Protein AF-R5CHU8-F1 (afdb_monomer_lite)

Structure (mmCIF, N/CA/C/O backbone):
data_AF-R5CHU8-F1
#
_entry.id   AF-R5CHU8-F1
#
loop_
_atom_site.group_PDB
_atom_site.id
_atom_site.type_symbol
_atom_site.label_atom_id
_atom_site.label_alt_id
_atom_site.label_comp_id
_atom_site.label_asym_id
_atom_site.label_entity_id
_atom_site.label_seq_id
_atom_site.pdbx_PDB_ins_code
_atom_site.Cartn_x
_atom_site.Cartn_y
_atom_site.Cartn_z
_atom_site.occupancy
_atom_site.B_iso_or_equiv
_atom_site.auth_seq_id
_atom_site.auth_comp_id
_atom_site.auth_asym_id
_atom_site.auth_atom_id
_atom_site.pdbx_PDB_model_num
ATOM 1 N N . MET A 1 1 ? -13.093 -40.194 4.611 1.00 41.84 1 MET A N 1
ATOM 2 C CA . MET A 1 1 ? -11.928 -39.982 3.721 1.00 41.84 1 MET A CA 1
ATOM 3 C C . MET A 1 1 ? -12.407 -39.689 2.306 1.00 41.84 1 MET A C 1
ATOM 5 O O . MET A 1 1 ? -12.721 -40.634 1.598 1.00 41.84 1 MET A O 1
ATOM 9 N N . ARG A 1 2 ? -12.473 -38.415 1.899 1.00 30.06 2 ARG A N 1
ATOM 10 C CA . ARG A 1 2 ? -12.399 -37.979 0.492 1.00 30.06 2 ARG A CA 1
ATOM 11 C C . ARG A 1 2 ? -11.768 -36.585 0.484 1.00 30.06 2 ARG A C 1
ATOM 13 O O . ARG A 1 2 ? -12.356 -35.644 1.001 1.00 30.06 2 ARG A O 1
ATOM 20 N N . ARG A 1 3 ? -10.521 -36.513 0.016 1.00 34.84 3 ARG A N 1
ATOM 21 C CA . ARG A 1 3 ? -9.772 -35.276 -0.225 1.00 34.84 3 ARG A CA 1
ATOM 22 C C . ARG A 1 3 ? -10.238 -34.729 -1.574 1.00 34.84 3 ARG A C 1
ATOM 24 O O . ARG A 1 3 ? -10.034 -35.408 -2.574 1.00 34.84 3 ARG A O 1
ATOM 31 N N . ASN A 1 4 ? -10.827 -33.538 -1.598 1.00 31.52 4 ASN A N 1
ATOM 32 C CA . ASN A 1 4 ? -10.978 -32.776 -2.835 1.00 31.52 4 ASN A CA 1
ATOM 33 C C . ASN A 1 4 ? -9.769 -31.850 -2.946 1.00 31.52 4 ASN A C 1
ATOM 35 O O . ASN A 1 4 ? -9.730 -30.784 -2.341 1.00 31.52 4 ASN A O 1
ATOM 39 N N . VAL A 1 5 ? -8.760 -32.322 -3.672 1.00 35.47 5 VAL A N 1
ATOM 40 C CA . VAL A 1 5 ? -7.673 -31.496 -4.192 1.00 35.47 5 VAL A CA 1
ATOM 41 C C . VAL A 1 5 ? -8.123 -31.073 -5.587 1.00 35.47 5 VAL A C 1
ATOM 43 O O . VAL A 1 5 ? -8.272 -31.931 -6.455 1.00 35.47 5 VAL A O 1
ATOM 46 N N . ILE A 1 6 ? -8.382 -29.784 -5.796 1.00 39.56 6 ILE A N 1
ATOM 47 C CA . ILE A 1 6 ? -8.537 -29.231 -7.143 1.00 39.56 6 ILE A CA 1
ATOM 48 C C . ILE A 1 6 ? -7.166 -28.688 -7.541 1.00 39.56 6 ILE A C 1
ATOM 50 O O . ILE A 1 6 ? -6.686 -27.695 -7.007 1.00 39.56 6 ILE A O 1
ATOM 54 N N . ILE A 1 7 ? -6.522 -29.448 -8.422 1.00 36.88 7 ILE A N 1
ATOM 55 C CA . ILE A 1 7 ? -5.333 -29.094 -9.196 1.00 36.88 7 ILE A CA 1
ATOM 56 C C . ILE A 1 7 ? -5.830 -28.529 -10.536 1.00 36.88 7 ILE A C 1
ATOM 58 O O . ILE A 1 7 ? -6.858 -28.988 -11.027 1.00 36.88 7 ILE A O 1
ATOM 62 N N . MET A 1 8 ? -5.023 -27.650 -11.142 1.00 31.52 8 MET A N 1
ATOM 63 C CA . MET A 1 8 ? -5.102 -27.070 -12.498 1.00 31.52 8 MET A CA 1
ATOM 64 C C . MET A 1 8 ? -5.744 -25.676 -12.539 1.00 31.52 8 MET A C 1
ATOM 66 O O . MET A 1 8 ? -6.838 -25.474 -12.039 1.00 31.52 8 MET A O 1
ATOM 70 N N . THR A 1 9 ? -5.108 -24.656 -13.122 1.00 30.95 9 THR A N 1
ATOM 71 C CA . THR A 1 9 ? -4.282 -24.708 -14.341 1.00 30.95 9 THR A CA 1
ATOM 72 C C . THR A 1 9 ? -3.239 -23.587 -14.312 1.00 30.95 9 THR A C 1
ATOM 74 O O . THR A 1 9 ? -3.600 -22.418 -14.247 1.00 30.95 9 THR A O 1
ATOM 77 N N . VAL A 1 10 ? -1.949 -23.932 -14.376 1.00 32.97 10 VAL A N 1
ATOM 78 C CA . VAL A 1 10 ? -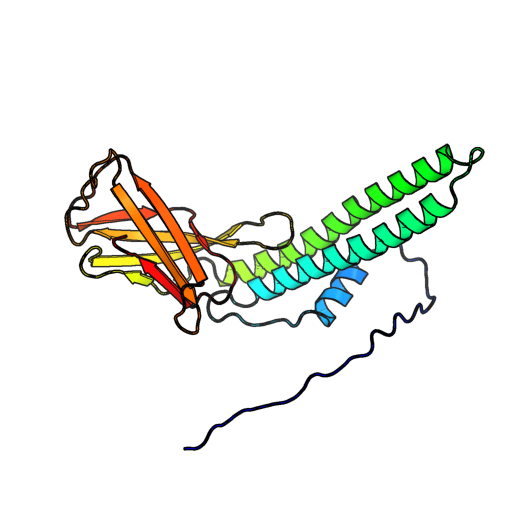0.884 -22.976 -14.713 1.00 32.97 10 VAL A CA 1
ATOM 79 C C . VAL A 1 10 ? -0.952 -22.789 -16.223 1.00 32.97 10 VAL A C 1
ATOM 81 O O . VAL A 1 10 ? -0.485 -23.641 -16.979 1.00 32.97 10 VAL A O 1
ATOM 84 N N . LEU A 1 11 ? -1.600 -21.714 -16.670 1.00 30.12 11 LEU A N 1
ATOM 85 C CA . LEU A 1 11 ? -1.508 -21.291 -18.058 1.00 30.12 11 LEU A CA 1
ATOM 86 C C . LEU A 1 11 ? -0.181 -20.545 -18.209 1.00 30.12 11 LEU A C 1
ATOM 88 O O . LEU A 1 11 ? -0.063 -19.372 -17.871 1.00 30.12 11 LEU A O 1
ATOM 92 N N . ALA A 1 12 ? 0.834 -21.270 -18.674 1.00 35.72 12 ALA A N 1
ATOM 93 C CA . ALA A 1 12 ? 2.064 -20.689 -19.180 1.00 35.72 12 ALA A CA 1
ATOM 94 C C . ALA A 1 12 ? 1.730 -19.867 -20.435 1.00 35.72 12 ALA A C 1
ATOM 96 O O . ALA A 1 12 ? 1.713 -20.391 -21.549 1.00 35.72 12 ALA A O 1
ATOM 97 N N . ALA A 1 13 ? 1.421 -18.584 -20.251 1.00 34.03 13 ALA A N 1
ATOM 98 C CA . ALA A 1 13 ? 1.482 -17.616 -21.330 1.00 34.03 13 ALA A CA 1
ATOM 99 C C . ALA A 1 13 ? 2.963 -17.318 -21.564 1.00 34.03 13 ALA A C 1
ATOM 101 O O . ALA A 1 13 ? 3.639 -16.712 -20.734 1.00 34.03 13 ALA A O 1
ATOM 102 N N . ALA A 1 14 ? 3.481 -17.842 -22.670 1.00 32.88 14 ALA A N 1
ATOM 103 C CA . ALA A 1 14 ? 4.792 -17.494 -23.172 1.00 32.88 14 ALA A CA 1
ATOM 104 C C . ALA A 1 14 ? 4.898 -15.965 -23.262 1.00 32.88 14 ALA A C 1
ATOM 106 O O . ALA A 1 14 ? 4.152 -15.334 -24.010 1.00 32.88 14 ALA A O 1
ATOM 107 N N . LEU A 1 15 ? 5.831 -15.396 -22.496 1.00 33.34 15 LEU A N 1
ATOM 108 C CA . LEU A 1 15 ? 6.352 -14.043 -22.664 1.00 33.34 15 LEU A CA 1
ATOM 109 C C . LEU A 1 15 ? 7.045 -13.9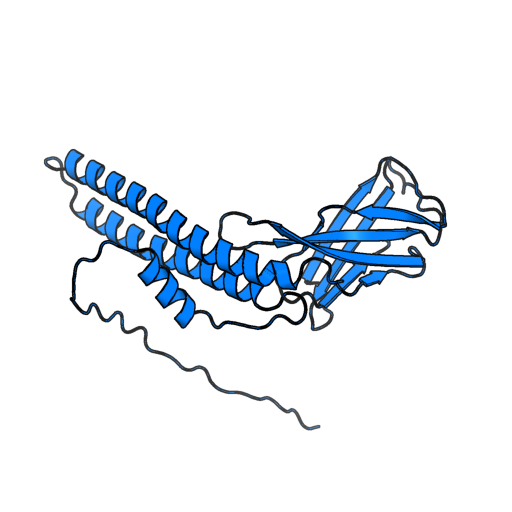71 -24.028 1.00 33.34 15 LEU A C 1
ATOM 111 O O . LEU A 1 15 ? 8.259 -14.107 -24.159 1.00 33.34 15 LEU A O 1
ATOM 115 N N . GLY A 1 16 ? 6.239 -13.821 -25.072 1.00 28.22 16 GLY A N 1
ATOM 116 C CA . GLY A 1 16 ? 6.690 -13.276 -26.333 1.00 28.22 16 GLY A CA 1
ATOM 117 C C . GLY A 1 16 ? 6.824 -11.776 -26.146 1.00 28.22 16 GLY A C 1
ATOM 118 O O . GLY A 1 16 ? 5.855 -11.053 -26.351 1.00 28.22 16 GLY A O 1
ATOM 119 N N . LEU A 1 17 ? 8.024 -11.320 -25.779 1.00 37.69 17 LEU A N 1
ATOM 120 C CA . LEU A 1 17 ? 8.488 -9.960 -26.054 1.00 37.69 17 LEU A CA 1
ATOM 121 C C . LEU A 1 17 ? 8.536 -9.793 -27.580 1.00 37.69 17 LEU A C 1
ATOM 123 O O . LEU A 1 17 ? 9.583 -9.880 -28.220 1.00 37.69 17 LEU A O 1
ATOM 127 N N . ALA A 1 18 ? 7.362 -9.647 -28.188 1.00 33.06 18 ALA A N 1
ATOM 128 C CA . ALA A 1 18 ? 7.229 -9.244 -29.567 1.00 33.06 18 ALA A CA 1
ATOM 129 C C . ALA A 1 18 ? 7.434 -7.733 -29.600 1.00 33.06 18 ALA A C 1
ATOM 131 O O . ALA A 1 18 ? 6.492 -6.953 -29.492 1.00 33.06 18 ALA A O 1
ATOM 132 N N . ALA A 1 19 ? 8.692 -7.341 -29.788 1.00 37.72 19 ALA A N 1
ATOM 133 C CA . ALA A 1 19 ? 9.022 -6.100 -30.461 1.00 37.72 19 ALA A CA 1
ATOM 134 C C . ALA A 1 19 ? 8.300 -6.091 -31.823 1.00 37.72 19 ALA A C 1
ATOM 136 O O . ALA A 1 19 ? 8.788 -6.639 -32.811 1.00 37.72 19 ALA A O 1
ATOM 137 N N . CYS A 1 20 ? 7.102 -5.514 -31.866 1.00 32.94 20 CYS A N 1
ATOM 138 C CA . CYS A 1 20 ? 6.422 -5.156 -33.101 1.00 32.94 20 CYS A CA 1
ATOM 139 C C . CYS A 1 20 ? 6.537 -3.643 -33.267 1.00 32.94 20 CYS A C 1
ATOM 141 O O . CYS A 1 20 ? 5.852 -2.870 -32.610 1.00 32.94 20 CYS A O 1
ATOM 143 N N . ASN A 1 21 ? 7.448 -3.249 -34.157 1.00 38.19 21 ASN A N 1
ATOM 144 C CA . ASN A 1 21 ? 7.595 -1.892 -34.665 1.00 38.19 21 ASN A CA 1
ATOM 145 C C . ASN A 1 21 ? 6.246 -1.321 -35.126 1.00 38.19 21 ASN A C 1
ATOM 147 O O . ASN A 1 21 ? 5.650 -1.830 -36.076 1.00 38.19 21 ASN A O 1
ATOM 151 N N . GLY A 1 22 ? 5.843 -0.203 -34.528 1.00 27.48 22 GLY A N 1
ATOM 152 C CA . GLY A 1 22 ? 4.734 0.617 -34.996 1.00 27.48 22 GLY A CA 1
ATOM 153 C C . GLY A 1 22 ? 4.648 1.914 -34.205 1.00 27.48 22 GLY A C 1
ATOM 154 O O . GLY A 1 22 ? 3.890 1.982 -33.255 1.00 27.48 22 GLY A O 1
ATOM 155 N N . GLY A 1 23 ? 5.423 2.923 -34.614 1.00 28.19 23 GLY A N 1
ATOM 156 C CA . GLY A 1 23 ? 5.401 4.265 -34.026 1.00 28.19 23 GLY A CA 1
ATOM 157 C C . GLY A 1 23 ? 6.262 4.383 -32.772 1.00 28.19 23 GLY A C 1
ATOM 158 O O . GLY A 1 23 ? 6.029 3.718 -31.773 1.00 28.19 23 GLY A O 1
ATOM 159 N N . LYS A 1 24 ? 7.273 5.254 -32.816 1.00 38.53 24 LYS A N 1
ATOM 160 C CA . LYS A 1 24 ? 7.859 5.823 -31.599 1.00 38.53 24 LYS A CA 1
ATOM 161 C C . LYS A 1 24 ? 6.829 6.785 -31.012 1.00 38.53 24 LYS A C 1
ATOM 163 O O . LYS A 1 24 ? 6.975 7.997 -31.151 1.00 38.53 24 LYS A O 1
ATOM 168 N N . ASP A 1 25 ? 5.767 6.244 -30.441 1.00 41.69 25 ASP A N 1
ATOM 169 C CA . ASP A 1 25 ? 5.038 6.984 -29.432 1.00 41.69 25 ASP A CA 1
ATOM 170 C C . ASP A 1 25 ? 5.953 6.946 -28.207 1.00 41.69 25 ASP A C 1
ATOM 172 O O . ASP A 1 25 ? 6.444 5.877 -27.837 1.00 41.69 25 ASP A O 1
ATOM 176 N N . ALA A 1 26 ? 6.301 8.124 -27.679 1.00 43.00 26 ALA A N 1
ATOM 177 C CA . ALA A 1 26 ? 7.067 8.276 -26.441 1.00 43.00 26 ALA A CA 1
ATOM 178 C C . ALA A 1 26 ? 6.568 7.275 -25.389 1.00 43.00 26 ALA A C 1
ATOM 180 O O . ALA A 1 26 ? 5.392 6.910 -25.462 1.00 43.00 26 ALA A O 1
ATOM 181 N N . ALA A 1 27 ? 7.417 6.828 -24.454 1.00 54.38 27 ALA A N 1
ATOM 182 C CA . ALA A 1 27 ? 7.045 5.862 -23.421 1.00 54.38 27 ALA A CA 1
ATOM 183 C C . ALA A 1 27 ? 5.880 6.407 -22.574 1.00 54.38 27 ALA A C 1
ATOM 185 O O . ALA A 1 27 ? 6.052 6.992 -21.517 1.00 54.38 27 ALA A O 1
ATOM 186 N N . SER A 1 28 ? 4.661 6.283 -23.088 1.00 70.38 28 SER A N 1
ATOM 187 C CA . SER A 1 28 ? 3.472 6.847 -22.486 1.00 70.38 28 SER A CA 1
ATOM 188 C C . SER A 1 28 ? 3.105 5.940 -21.332 1.00 70.38 28 SER A C 1
ATOM 190 O O . SER A 1 28 ? 3.086 4.714 -21.501 1.00 70.38 28 SER A O 1
ATOM 192 N N . GLY A 1 29 ? 2.737 6.526 -20.188 1.00 77.50 29 GLY A N 1
ATOM 193 C CA . GLY A 1 29 ? 2.279 5.755 -19.030 1.00 77.50 29 GLY A CA 1
ATOM 194 C C . GLY A 1 29 ? 1.178 4.749 -19.389 1.00 77.50 29 GLY A C 1
ATOM 195 O O . GLY A 1 29 ? 1.083 3.685 -18.783 1.00 77.50 29 GLY A O 1
ATOM 196 N N . SER A 1 30 ? 0.400 5.031 -20.443 1.00 87.25 30 SER A N 1
ATOM 197 C CA . SER A 1 30 ? -0.657 4.161 -20.971 1.00 87.25 30 SER A CA 1
ATOM 198 C C . SER A 1 30 ? -0.203 2.748 -21.367 1.00 87.25 30 SER A C 1
ATOM 200 O 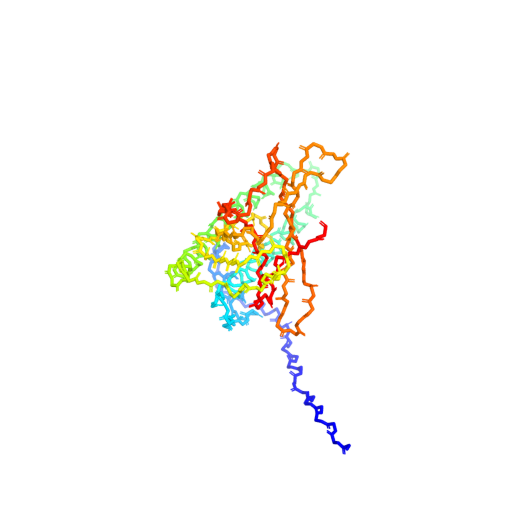O . SER A 1 30 ? -0.974 1.804 -21.167 1.00 87.25 30 SER A O 1
ATOM 202 N N . ASN A 1 31 ? 1.024 2.570 -21.868 1.00 92.00 31 ASN A N 1
ATOM 203 C CA . ASN A 1 31 ? 1.543 1.252 -22.249 1.00 92.00 31 ASN A CA 1
ATOM 204 C C . ASN A 1 31 ? 1.755 0.375 -21.009 1.00 92.00 31 ASN A C 1
ATOM 206 O O . ASN A 1 31 ? 1.209 -0.725 -20.925 1.00 92.00 31 ASN A O 1
ATOM 210 N N . TYR A 1 32 ? 2.467 0.907 -20.013 1.00 94.75 32 TYR A N 1
ATOM 211 C CA . TYR A 1 32 ? 2.759 0.210 -18.760 1.00 94.75 32 TYR A CA 1
ATOM 212 C C . TYR A 1 32 ? 1.494 -0.058 -17.938 1.00 94.75 32 TYR A C 1
ATOM 214 O O . TYR A 1 32 ? 1.345 -1.136 -17.363 1.00 94.75 32 TYR A O 1
ATOM 222 N N . ILE A 1 33 ? 0.541 0.884 -17.936 1.00 95.31 33 ILE A N 1
ATOM 223 C CA . ILE A 1 33 ? -0.789 0.688 -17.340 1.00 95.31 33 ILE A CA 1
ATOM 224 C C . ILE A 1 33 ? -1.502 -0.490 -18.008 1.00 95.31 33 ILE A C 1
ATOM 226 O O . ILE A 1 33 ? -1.942 -1.411 -17.320 1.00 95.31 33 ILE A O 1
ATOM 230 N N . SER A 1 34 ? -1.603 -0.478 -19.340 1.00 95.25 34 SER A N 1
ATOM 231 C CA . SER A 1 34 ? -2.334 -1.506 -20.091 1.00 95.25 34 SER A CA 1
ATOM 232 C C . SER A 1 34 ? -1.729 -2.892 -19.883 1.00 95.25 34 SER A C 1
ATOM 234 O O . SER A 1 34 ? -2.454 -3.872 -19.715 1.00 95.25 34 SER A O 1
ATOM 236 N N . GLU A 1 35 ? -0.401 -2.982 -19.866 1.00 95.56 35 GLU A N 1
ATOM 237 C CA . GLU A 1 35 ? 0.303 -4.235 -19.622 1.00 95.56 35 GLU A CA 1
ATOM 238 C C . GLU A 1 35 ? 0.112 -4.725 -18.178 1.00 95.56 35 GLU A C 1
ATOM 240 O O . GLU A 1 35 ? -0.203 -5.898 -17.960 1.00 95.56 35 GLU A O 1
ATOM 245 N N . ALA A 1 36 ? 0.202 -3.839 -17.183 1.00 95.94 36 ALA A N 1
ATOM 246 C CA . ALA A 1 36 ? -0.060 -4.194 -15.791 1.00 95.94 36 ALA A CA 1
ATOM 247 C C . ALA A 1 36 ? -1.502 -4.678 -15.566 1.00 95.94 36 ALA A C 1
ATOM 249 O O . ALA A 1 36 ? -1.722 -5.647 -14.837 1.00 95.94 36 ALA A O 1
ATOM 250 N N . GLU A 1 37 ? -2.490 -4.057 -16.216 1.00 95.00 37 GLU A N 1
ATOM 251 C CA . GLU A 1 37 ? -3.895 -4.478 -16.147 1.00 95.00 37 GLU A CA 1
ATOM 252 C C . GLU A 1 37 ? -4.140 -5.863 -16.768 1.00 95.00 37 GLU A C 1
ATOM 254 O O . GLU A 1 37 ? -5.048 -6.574 -16.327 1.00 95.00 37 GLU A O 1
ATOM 259 N N . GLN A 1 38 ? -3.332 -6.263 -17.757 1.00 96.12 38 GLN A N 1
ATOM 260 C CA . GLN A 1 38 ? -3.365 -7.607 -18.342 1.00 96.12 38 GLN A CA 1
ATOM 261 C C . GLN A 1 38 ? -2.668 -8.644 -17.455 1.00 96.12 38 GLN A C 1
ATOM 263 O O . GLN A 1 38 ? -3.155 -9.768 -17.335 1.00 96.12 38 GLN A O 1
ATOM 268 N N . GLN A 1 39 ? -1.536 -8.283 -16.841 1.00 95.50 39 GLN A N 1
ATOM 269 C CA . GLN A 1 39 ? -0.738 -9.203 -16.023 1.00 95.50 39 GLN A CA 1
ATOM 270 C C . GLN A 1 39 ? -1.310 -9.411 -14.613 1.00 95.50 39 GLN A C 1
ATOM 272 O O . GLN A 1 39 ? -1.150 -10.489 -14.040 1.00 95.50 39 GLN A O 1
ATOM 277 N N . VAL A 1 40 ? -1.988 -8.408 -14.049 1.00 93.69 40 VAL A N 1
ATOM 278 C CA . VAL A 1 40 ? -2.590 -8.467 -12.710 1.00 93.69 40 VAL A CA 1
ATOM 279 C C . VAL A 1 40 ? -4.109 -8.405 -12.836 1.00 93.69 40 VAL A C 1
ATOM 281 O O . VAL A 1 40 ? -4.686 -7.388 -13.228 1.00 93.69 40 VAL A O 1
ATOM 284 N N . ALA A 1 41 ? -4.784 -9.496 -12.478 1.00 92.94 41 ALA A N 1
ATOM 285 C CA . ALA A 1 41 ? -6.241 -9.558 -12.501 1.00 92.94 41 ALA A CA 1
ATOM 286 C C . ALA A 1 41 ? -6.866 -8.594 -11.478 1.00 92.94 41 ALA A C 1
ATOM 288 O O . ALA A 1 41 ? -6.328 -8.370 -10.395 1.00 92.94 41 ALA A O 1
ATOM 289 N N . LEU A 1 42 ? -8.018 -8.026 -11.838 1.00 92.81 42 LEU A N 1
ATOM 290 C CA . LEU A 1 42 ? -8.849 -7.266 -10.910 1.00 92.81 42 LEU A CA 1
ATOM 291 C C . LEU A 1 42 ? -9.574 -8.263 -10.001 1.00 92.81 42 LEU A C 1
ATOM 293 O O . LEU A 1 42 ? -10.258 -9.164 -10.492 1.00 92.81 42 LEU A O 1
ATOM 297 N N . GLU A 1 43 ? -9.419 -8.111 -8.691 1.00 90.31 43 GLU A N 1
ATOM 298 C CA . GLU A 1 43 ? -9.949 -9.042 -7.695 1.00 90.31 43 GLU A CA 1
ATOM 299 C C . GLU A 1 43 ? -10.794 -8.290 -6.669 1.00 90.31 43 GLU A C 1
ATOM 301 O O . GLU A 1 43 ? -10.384 -7.257 -6.139 1.00 90.31 43 GLU A O 1
ATOM 306 N N . GLN A 1 44 ? -11.972 -8.831 -6.355 1.00 89.06 44 GLN A N 1
ATOM 307 C CA . GLN A 1 44 ? -12.862 -8.250 -5.357 1.00 89.06 44 GLN A CA 1
ATOM 308 C C . GLN A 1 44 ? -12.496 -8.754 -3.957 1.00 89.06 44 GLN A C 1
ATOM 310 O O . GLN A 1 44 ? -12.858 -9.868 -3.574 1.00 89.06 44 GLN A O 1
ATOM 315 N N . HIS A 1 45 ? -11.837 -7.913 -3.161 1.00 87.25 45 HIS A N 1
ATOM 316 C CA . HIS A 1 45 ? -11.595 -8.189 -1.749 1.00 87.25 45 HIS A CA 1
ATOM 317 C C . HIS A 1 45 ? -12.912 -8.108 -0.953 1.00 87.25 45 HIS A C 1
ATOM 319 O O . HIS A 1 45 ? -13.665 -7.139 -1.116 1.00 87.25 45 HIS A O 1
ATOM 325 N N . PRO A 1 46 ? -13.200 -9.060 -0.043 1.00 83.06 46 PRO A N 1
ATOM 326 C CA . PRO A 1 46 ? -14.457 -9.090 0.710 1.00 83.06 46 PRO A CA 1
ATOM 327 C C . PRO A 1 46 ? -14.708 -7.828 1.547 1.00 83.06 46 PRO A C 1
ATOM 329 O O . PRO A 1 46 ? -15.861 -7.444 1.729 1.00 83.06 46 PRO A O 1
ATOM 332 N N . LEU A 1 47 ? -13.650 -7.166 2.029 1.00 86.69 47 LEU A N 1
ATOM 333 C CA . LEU A 1 47 ? -13.768 -5.939 2.830 1.00 86.69 47 LEU A CA 1
ATOM 334 C C . LEU A 1 47 ? -13.417 -4.656 2.077 1.00 86.69 47 LEU A C 1
ATOM 336 O O . LEU A 1 47 ? -13.946 -3.594 2.394 1.00 86.69 47 LEU A O 1
ATOM 340 N N . PHE A 1 48 ? -12.509 -4.741 1.105 1.00 87.25 48 PHE A N 1
ATOM 341 C CA . PHE A 1 48 ? -11.852 -3.569 0.509 1.00 87.25 48 PHE A CA 1
ATOM 342 C C . PHE A 1 48 ? -12.135 -3.435 -0.987 1.00 87.25 48 PHE A C 1
ATOM 344 O O . PHE A 1 48 ? -11.528 -2.612 -1.664 1.00 87.25 48 PHE A O 1
ATOM 351 N N . GLY A 1 49 ? -13.059 -4.244 -1.507 1.00 88.62 49 GLY A N 1
ATOM 352 C CA . GLY A 1 49 ? -13.382 -4.282 -2.923 1.00 88.62 49 GLY A CA 1
ATOM 353 C C . GLY A 1 49 ? -12.143 -4.424 -3.799 1.00 88.62 49 GLY A C 1
ATOM 354 O O . GLY A 1 49 ? -11.242 -5.193 -3.484 1.00 88.62 49 GLY A O 1
ATOM 355 N N . GLU A 1 50 ? -12.086 -3.664 -4.883 1.00 91.38 50 GLU A N 1
ATOM 356 C CA . GLU A 1 50 ? -11.011 -3.770 -5.872 1.00 91.38 50 GLU A CA 1
ATOM 357 C C . GLU A 1 50 ? -9.699 -3.086 -5.448 1.00 91.38 50 GLU A C 1
ATOM 359 O O . GLU A 1 50 ? -8.676 -3.281 -6.108 1.00 91.38 50 GLU A O 1
ATOM 364 N N . VAL A 1 51 ? -9.695 -2.308 -4.354 1.00 90.00 51 VAL A N 1
ATOM 365 C CA . VAL A 1 51 ? -8.564 -1.449 -3.947 1.00 90.00 51 VAL A CA 1
ATOM 366 C C . VAL A 1 51 ? -7.225 -2.194 -3.893 1.00 90.00 51 VAL A C 1
ATOM 368 O O . VAL A 1 51 ? -6.282 -1.701 -4.517 1.00 90.00 51 VAL A O 1
ATOM 371 N N . PRO A 1 52 ? -7.114 -3.385 -3.266 1.00 87.38 52 PRO A N 1
ATOM 372 C CA . PRO A 1 52 ? -5.840 -4.105 -3.224 1.00 87.38 52 PRO A CA 1
ATOM 373 C C . PRO A 1 52 ? -5.337 -4.501 -4.619 1.00 87.38 52 PRO A C 1
ATOM 375 O O . PRO A 1 52 ? -4.155 -4.386 -4.931 1.00 87.38 52 PRO A O 1
ATOM 378 N N . SER A 1 53 ? -6.232 -4.934 -5.512 1.00 89.50 53 SER A N 1
ATOM 379 C CA . SER A 1 53 ? -5.840 -5.306 -6.878 1.00 89.50 53 SER A CA 1
ATOM 380 C C . SER A 1 53 ? -5.428 -4.099 -7.731 1.00 89.50 53 SER A C 1
ATOM 382 O O . SER A 1 53 ? -4.504 -4.206 -8.536 1.00 89.50 53 SER A O 1
ATOM 384 N N . LEU A 1 54 ? -6.038 -2.927 -7.510 1.00 92.00 54 LEU A N 1
ATOM 385 C CA . LEU A 1 54 ? -5.625 -1.670 -8.144 1.00 92.00 54 LEU A CA 1
ATOM 386 C C . LEU A 1 54 ? -4.232 -1.225 -7.675 1.00 92.00 54 LEU A C 1
ATOM 388 O O . LEU A 1 54 ? -3.432 -0.785 -8.496 1.00 92.00 54 LEU A O 1
ATOM 392 N N . GLN A 1 55 ? -3.915 -1.396 -6.390 1.00 89.12 55 GLN A N 1
ATOM 393 C CA . GLN A 1 55 ? -2.579 -1.127 -5.843 1.00 89.12 55 GLN A CA 1
ATOM 394 C C . GLN A 1 55 ? -1.528 -2.074 -6.438 1.00 89.12 55 GLN A C 1
ATOM 396 O O . GLN A 1 55 ? -0.485 -1.620 -6.906 1.00 89.12 55 GLN A O 1
ATOM 401 N N . LYS A 1 56 ? -1.839 -3.375 -6.546 1.00 89.50 56 LYS A N 1
ATOM 402 C CA . LYS A 1 56 ? -0.969 -4.353 -7.225 1.00 89.50 56 LYS A CA 1
ATOM 403 C C . LYS A 1 56 ? -0.720 -3.995 -8.695 1.00 89.50 56 LYS A C 1
ATOM 405 O O . LYS A 1 56 ? 0.405 -4.123 -9.170 1.00 89.50 56 LYS A O 1
ATOM 410 N N . ARG A 1 57 ? -1.747 -3.536 -9.422 1.00 93.19 57 ARG A N 1
ATOM 411 C CA . ARG A 1 57 ? -1.608 -3.059 -10.811 1.00 93.19 57 ARG A CA 1
ATOM 412 C C . ARG A 1 57 ? -0.728 -1.814 -10.904 1.00 93.19 57 ARG A C 1
ATOM 414 O O . ARG A 1 57 ? 0.113 -1.752 -11.792 1.00 93.19 57 ARG A O 1
ATOM 421 N N . GLN A 1 58 ? -0.875 -0.868 -9.977 1.00 92.44 58 GLN A N 1
ATOM 422 C CA . GLN A 1 58 ? -0.004 0.306 -9.899 1.00 92.44 58 GLN A CA 1
ATOM 423 C C . GLN A 1 58 ? 1.458 -0.090 -9.699 1.00 92.44 58 GLN A C 1
ATOM 425 O O . GLN A 1 58 ? 2.311 0.352 -10.465 1.00 92.44 58 GLN A O 1
ATOM 430 N N . ALA A 1 59 ? 1.735 -0.937 -8.703 1.00 91.31 59 ALA A N 1
ATOM 431 C CA . ALA A 1 59 ? 3.079 -1.440 -8.438 1.00 91.31 59 ALA A CA 1
ATOM 432 C C . ALA A 1 59 ? 3.659 -2.115 -9.686 1.00 91.31 59 ALA A C 1
ATOM 434 O O . ALA A 1 59 ? 4.757 -1.784 -10.117 1.00 91.31 59 ALA A O 1
ATOM 435 N N . LYS A 1 60 ? 2.867 -2.971 -10.343 1.00 93.50 60 LYS A N 1
ATOM 436 C CA . LYS A 1 60 ? 3.309 -3.660 -11.553 1.00 93.50 60 LYS A CA 1
ATOM 437 C C . LYS A 1 60 ? 3.598 -2.710 -12.720 1.00 93.50 60 LYS A C 1
ATOM 439 O O . LYS A 1 60 ? 4.543 -2.953 -13.461 1.00 93.50 60 LYS A O 1
ATOM 444 N N . ALA A 1 61 ? 2.805 -1.658 -12.906 1.00 94.56 61 ALA A N 1
ATOM 445 C CA . ALA A 1 61 ? 3.048 -0.674 -13.959 1.00 94.56 61 ALA A CA 1
ATOM 446 C C . ALA A 1 61 ? 4.353 0.104 -13.723 1.00 94.56 61 ALA A C 1
ATOM 448 O O . ALA A 1 61 ? 5.092 0.341 -14.674 1.00 94.56 61 ALA A O 1
ATOM 449 N N . LEU A 1 62 ? 4.647 0.462 -12.468 1.00 93.69 62 LEU A N 1
ATOM 450 C CA . LEU A 1 62 ? 5.905 1.115 -12.098 1.00 93.69 62 LEU A CA 1
ATOM 451 C C . LEU A 1 62 ? 7.103 0.174 -12.277 1.00 93.69 62 LEU A C 1
ATOM 453 O O . LEU A 1 62 ? 8.082 0.579 -12.890 1.00 93.69 62 LEU A O 1
ATOM 457 N N . ASP A 1 63 ? 6.990 -1.091 -11.862 1.00 94.44 63 ASP A N 1
ATOM 458 C CA . ASP A 1 63 ? 8.044 -2.092 -12.082 1.00 94.44 63 ASP A CA 1
ATOM 459 C C . ASP A 1 63 ? 8.358 -2.268 -13.580 1.00 94.44 63 ASP A C 1
ATOM 461 O O . ASP A 1 63 ? 9.517 -2.340 -13.971 1.00 94.44 63 ASP A O 1
ATOM 465 N N . LEU A 1 64 ? 7.330 -2.310 -14.442 1.00 94.88 64 LEU A N 1
ATOM 466 C CA . LEU A 1 64 ? 7.517 -2.428 -15.895 1.00 94.88 64 LEU A CA 1
ATOM 467 C C . LEU A 1 64 ? 8.207 -1.195 -16.503 1.00 94.88 64 LEU A C 1
ATOM 469 O O . LEU A 1 64 ? 9.004 -1.342 -17.430 1.00 94.88 64 LEU A O 1
ATOM 473 N N . LEU A 1 65 ? 7.897 0.005 -16.001 1.00 94.94 65 LEU A N 1
ATOM 474 C CA . LEU A 1 65 ? 8.568 1.246 -16.399 1.00 94.94 65 LEU A CA 1
ATOM 475 C C . LEU A 1 65 ? 10.043 1.230 -15.982 1.00 94.94 65 LEU A C 1
ATOM 477 O O . LEU A 1 65 ? 10.913 1.540 -16.798 1.00 94.94 65 LEU A O 1
ATOM 481 N N . ASP A 1 66 ? 10.308 0.861 -14.729 1.00 94.69 66 ASP A N 1
ATOM 482 C CA . ASP A 1 66 ? 11.654 0.798 -14.166 1.00 94.69 66 ASP A CA 1
ATOM 483 C C . ASP A 1 66 ? 12.514 -0.211 -14.939 1.00 94.69 66 ASP A C 1
ATOM 485 O O . ASP A 1 66 ? 13.587 0.155 -15.421 1.00 94.69 66 ASP A O 1
ATOM 489 N N . ASP A 1 67 ? 12.003 -1.426 -15.172 1.00 93.69 67 ASP A N 1
ATOM 490 C CA . ASP A 1 67 ? 12.681 -2.471 -15.952 1.00 93.69 67 ASP A CA 1
ATOM 491 C C . ASP A 1 67 ? 13.037 -1.990 -17.375 1.00 93.69 67 ASP A C 1
ATOM 493 O O . ASP A 1 67 ? 14.138 -2.246 -17.879 1.00 93.69 67 ASP A O 1
ATOM 497 N N . ALA A 1 68 ? 12.113 -1.286 -18.040 1.00 93.44 68 ALA A N 1
ATOM 498 C CA . ALA A 1 68 ? 12.309 -0.799 -19.404 1.00 93.44 68 ALA A CA 1
ATOM 499 C C . ALA A 1 68 ? 13.381 0.300 -19.483 1.00 93.44 68 ALA A C 1
ATOM 501 O O . ALA A 1 68 ? 14.281 0.230 -20.329 1.00 93.44 68 ALA A O 1
ATOM 502 N N . LEU A 1 69 ? 13.318 1.296 -18.595 1.00 93.88 69 LEU A N 1
ATOM 503 C CA . LEU A 1 69 ? 14.261 2.417 -18.603 1.00 93.88 69 LEU A CA 1
ATOM 504 C C . LEU A 1 69 ? 15.621 2.051 -18.001 1.00 93.88 69 LEU A C 1
ATOM 506 O O . LEU A 1 69 ? 16.633 2.613 -18.420 1.00 93.88 69 LEU A O 1
ATOM 510 N N . ASP A 1 70 ? 15.702 1.077 -17.092 1.00 94.06 70 ASP A N 1
ATOM 511 C CA . ASP A 1 70 ? 16.980 0.493 -16.669 1.00 94.06 70 ASP A CA 1
ATOM 512 C C . ASP A 1 70 ? 17.712 -0.159 -17.838 1.00 94.06 70 ASP A C 1
ATOM 514 O O . ASP A 1 70 ? 18.881 0.154 -18.094 1.00 94.06 70 ASP A O 1
ATOM 518 N N . ALA A 1 71 ? 17.011 -0.993 -18.610 1.00 93.94 71 ALA A N 1
ATOM 519 C CA . ALA A 1 71 ? 17.586 -1.628 -19.790 1.00 93.94 71 ALA A CA 1
ATOM 520 C C . ALA A 1 71 ? 18.065 -0.593 -20.825 1.00 93.94 71 ALA A C 1
ATOM 522 O O . ALA A 1 71 ? 19.134 -0.756 -21.426 1.00 93.94 71 ALA A O 1
ATOM 523 N N . GLU A 1 72 ? 17.312 0.493 -21.021 1.00 93.31 72 GLU A N 1
ATOM 524 C CA . GLU A 1 72 ? 17.701 1.565 -21.938 1.00 93.31 72 GLU A CA 1
ATOM 525 C C . GLU A 1 72 ? 18.907 2.365 -21.426 1.00 93.31 72 GLU A C 1
ATOM 527 O O . GLU A 1 72 ? 19.854 2.601 -22.185 1.00 93.31 72 GLU A O 1
ATOM 532 N N . ARG A 1 73 ? 18.939 2.716 -20.134 1.00 93.81 73 ARG A N 1
ATOM 533 C CA . ARG A 1 73 ? 20.089 3.390 -19.510 1.00 93.81 73 ARG A CA 1
ATOM 534 C C . ARG A 1 73 ? 21.355 2.560 -19.629 1.00 93.81 73 ARG A C 1
ATOM 536 O O . ARG A 1 73 ? 22.402 3.102 -19.983 1.00 93.81 73 ARG A O 1
ATOM 543 N N . ASP A 1 74 ? 21.273 1.260 -19.384 1.00 94.56 74 ASP A N 1
ATOM 544 C CA . ASP A 1 74 ? 22.418 0.362 -19.510 1.00 94.56 74 ASP A CA 1
ATOM 545 C C . ASP A 1 74 ? 22.885 0.239 -20.964 1.00 94.56 74 ASP A C 1
ATOM 547 O O . ASP A 1 74 ? 24.087 0.314 -21.236 1.00 94.56 74 ASP A O 1
ATOM 551 N N . ALA A 1 75 ? 21.957 0.169 -21.923 1.00 94.88 75 ALA A N 1
ATOM 552 C CA . ALA A 1 75 ? 22.284 0.178 -23.349 1.00 94.88 75 ALA A CA 1
ATOM 553 C C . ALA A 1 75 ? 22.918 1.504 -23.814 1.00 94.88 75 ALA A C 1
ATOM 555 O O . ALA A 1 75 ? 23.763 1.505 -24.716 1.00 94.88 75 ALA A O 1
ATOM 556 N N . VAL A 1 76 ? 22.526 2.635 -23.221 1.00 94.38 76 VAL A N 1
ATOM 557 C CA . VAL A 1 76 ? 23.130 3.954 -23.465 1.00 94.38 76 VAL A CA 1
ATOM 558 C C . VAL A 1 76 ? 24.528 4.030 -22.848 1.00 94.38 76 VAL A C 1
ATOM 560 O O . VAL A 1 76 ? 25.476 4.394 -23.544 1.00 94.38 76 VAL A O 1
ATOM 563 N N . ARG A 1 77 ? 24.690 3.617 -21.585 1.00 94.12 77 ARG A N 1
ATOM 564 C CA . ARG A 1 77 ? 25.985 3.594 -20.876 1.00 94.12 77 ARG A CA 1
ATOM 565 C C . ARG A 1 77 ? 26.997 2.662 -21.535 1.00 94.12 77 ARG A C 1
ATOM 567 O O . ARG A 1 77 ? 28.176 2.994 -21.588 1.00 94.12 77 ARG A O 1
ATOM 574 N N . ALA A 1 78 ? 26.553 1.536 -22.091 1.00 95.44 78 ALA A N 1
ATOM 575 C CA . ALA A 1 78 ? 27.419 0.591 -22.797 1.00 95.44 78 ALA A CA 1
ATOM 576 C C . ALA A 1 78 ? 28.087 1.181 -24.055 1.00 95.44 78 ALA A C 1
ATOM 578 O O . ALA A 1 78 ? 29.058 0.613 -24.550 1.00 95.44 78 ALA A O 1
ATOM 579 N N . LYS A 1 79 ? 27.583 2.309 -24.576 1.00 92.81 79 LYS A N 1
ATOM 580 C CA . LYS A 1 79 ? 28.153 3.023 -25.732 1.00 92.81 79 LYS A CA 1
ATOM 581 C C . LYS A 1 79 ? 29.168 4.101 -25.336 1.00 92.81 79 LYS A C 1
ATOM 583 O O . LYS A 1 79 ? 29.683 4.776 -26.223 1.00 92.81 79 LYS A O 1
ATOM 588 N N . ALA A 1 80 ? 29.420 4.291 -24.040 1.00 93.38 80 ALA A N 1
ATOM 589 C CA . ALA A 1 80 ? 30.307 5.335 -23.550 1.00 93.38 80 ALA A CA 1
ATOM 590 C C . ALA A 1 80 ? 31.769 5.093 -23.944 1.00 93.38 80 ALA A C 1
ATOM 592 O O . ALA A 1 80 ? 32.322 4.014 -23.722 1.00 93.38 80 ALA A O 1
ATOM 593 N N . ASP A 1 81 ? 32.404 6.139 -24.457 1.00 94.50 81 ASP A N 1
ATOM 594 C CA . ASP A 1 81 ? 33.840 6.246 -24.683 1.00 94.50 81 ASP A CA 1
ATOM 595 C C . ASP A 1 81 ? 34.344 7.646 -24.272 1.00 94.50 81 ASP A C 1
ATOM 597 O O . ASP A 1 81 ? 33.595 8.475 -23.747 1.00 94.50 81 ASP A O 1
ATOM 601 N N . ASN A 1 82 ? 35.642 7.902 -24.460 1.00 90.62 82 ASN A N 1
ATOM 602 C CA . ASN A 1 82 ? 36.257 9.174 -24.068 1.00 90.62 82 ASN A CA 1
ATOM 603 C C . ASN A 1 82 ? 35.767 10.374 -24.896 1.00 90.62 82 ASN A C 1
ATOM 605 O O . ASN A 1 82 ? 35.891 11.505 -24.428 1.00 90.62 82 ASN A O 1
ATOM 609 N N . ASP A 1 83 ? 35.227 10.144 -26.093 1.00 93.88 83 ASP A N 1
ATOM 610 C CA . ASP A 1 83 ? 34.844 11.196 -27.035 1.00 93.88 83 ASP A CA 1
ATOM 611 C C . ASP A 1 83 ? 33.355 11.571 -26.900 1.00 93.88 83 ASP A C 1
ATOM 613 O O . ASP A 1 83 ? 32.962 12.670 -27.290 1.00 93.88 83 ASP A O 1
ATOM 617 N N . ASN A 1 84 ? 32.525 10.691 -26.321 1.00 93.44 84 ASN A N 1
ATOM 618 C CA . ASN A 1 84 ? 31.067 10.864 -26.238 1.00 93.44 84 ASN A CA 1
ATOM 619 C C . ASN A 1 84 ? 30.487 10.907 -24.807 1.00 93.44 84 ASN A C 1
ATOM 621 O O . ASN A 1 84 ? 29.265 10.944 -24.632 1.00 93.44 84 ASN A O 1
ATOM 625 N N . TYR A 1 85 ? 31.335 10.924 -23.775 1.00 92.94 85 TYR A N 1
ATOM 626 C CA . TYR A 1 85 ? 30.913 10.820 -22.371 1.00 92.94 85 TYR A CA 1
ATOM 627 C C . TYR A 1 85 ? 29.858 11.860 -21.944 1.00 92.94 85 TYR A C 1
ATOM 629 O O . TYR A 1 85 ? 28.901 11.534 -21.231 1.00 92.94 85 TYR A O 1
ATOM 637 N N . GLU A 1 86 ? 30.005 13.117 -22.376 1.00 94.81 86 GLU A N 1
ATOM 638 C CA . GLU A 1 86 ? 29.041 14.182 -22.063 1.00 94.81 86 GLU A CA 1
ATOM 639 C C . GLU A 1 86 ? 27.674 13.928 -22.715 1.00 94.81 86 GLU A C 1
ATOM 641 O O . GLU A 1 86 ? 26.643 14.124 -22.070 1.00 94.81 86 GLU A O 1
ATOM 646 N N . GLU A 1 87 ? 27.654 13.422 -23.953 1.00 95.12 87 GLU A N 1
ATOM 647 C CA . GLU A 1 87 ? 26.421 13.077 -24.672 1.00 95.12 87 GLU A CA 1
ATOM 648 C C . GLU A 1 87 ? 25.695 11.909 -23.993 1.00 95.12 87 GLU A C 1
ATOM 650 O O . GLU A 1 87 ? 24.483 11.967 -23.779 1.00 95.12 87 GLU A O 1
ATOM 655 N N . VAL A 1 88 ? 26.431 10.865 -23.601 1.00 95.94 88 VAL A N 1
ATOM 656 C CA . VAL A 1 88 ? 25.875 9.726 -22.852 1.00 95.94 88 VAL A CA 1
ATOM 657 C C . VAL A 1 88 ? 25.280 10.194 -21.525 1.00 95.94 88 VAL A C 1
ATOM 659 O O . VAL A 1 88 ? 24.164 9.811 -21.177 1.00 95.94 88 VAL A O 1
ATOM 662 N N . THR A 1 89 ? 25.991 11.061 -20.801 1.00 94.94 89 THR A N 1
ATOM 663 C CA . THR A 1 89 ? 25.514 11.613 -19.525 1.00 94.94 89 THR A CA 1
ATOM 664 C C . THR A 1 89 ? 24.242 12.444 -19.706 1.00 94.94 89 THR A C 1
ATOM 666 O O . THR A 1 89 ? 23.337 12.362 -18.876 1.00 94.94 89 THR A O 1
ATOM 669 N N . ALA A 1 90 ? 24.153 13.236 -20.779 1.00 96.38 90 ALA A N 1
ATOM 670 C CA . ALA A 1 90 ? 22.955 14.007 -21.097 1.00 96.38 90 ALA A CA 1
ATOM 671 C C 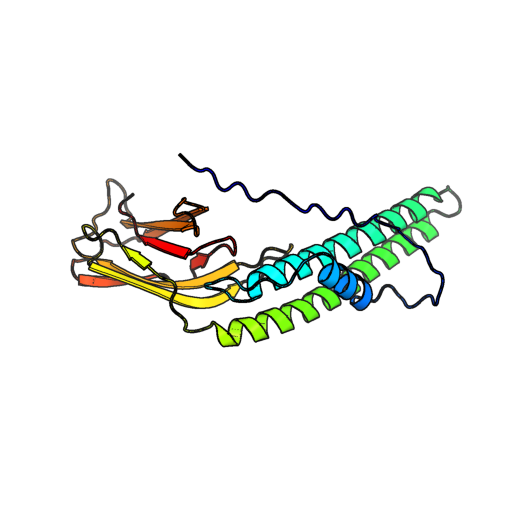. ALA A 1 90 ? 21.755 13.091 -21.382 1.00 96.38 90 ALA A C 1
ATOM 673 O O . ALA A 1 90 ? 20.702 13.280 -20.781 1.00 96.38 90 ALA A O 1
ATOM 674 N N . LYS A 1 91 ? 21.940 12.041 -22.192 1.00 94.69 91 LYS A N 1
ATOM 675 C CA . LYS A 1 91 ? 20.875 11.070 -22.498 1.00 94.69 91 LYS A CA 1
ATOM 676 C C . LYS A 1 91 ? 20.382 10.315 -21.269 1.00 94.69 91 LYS A C 1
ATOM 678 O O . LYS A 1 91 ? 19.185 10.128 -21.116 1.00 94.69 91 LYS A O 1
ATOM 683 N N . VAL A 1 92 ? 21.275 9.912 -20.361 1.00 95.12 92 VAL A N 1
ATOM 684 C CA . VAL A 1 92 ? 20.853 9.265 -19.104 1.00 95.12 92 VAL A CA 1
ATOM 685 C C . VAL A 1 92 ? 19.980 10.206 -18.270 1.00 95.12 92 VAL A C 1
ATOM 687 O O . VAL A 1 92 ? 18.968 9.768 -17.740 1.00 95.12 92 VAL A O 1
ATOM 690 N N . LYS A 1 93 ? 20.311 11.503 -18.206 1.00 95.94 93 LYS A N 1
ATOM 691 C CA . LYS A 1 93 ? 19.471 12.492 -17.511 1.00 95.94 93 LYS A CA 1
ATOM 692 C C . LYS A 1 93 ? 18.114 12.703 -18.183 1.00 95.94 93 LYS A C 1
ATOM 694 O O . LYS A 1 93 ? 17.138 12.949 -17.483 1.00 95.94 93 LYS A O 1
ATOM 699 N N . GLU A 1 94 ? 18.056 12.645 -19.513 1.00 95.31 94 GLU A N 1
ATOM 700 C CA . GLU A 1 94 ? 16.789 12.694 -20.254 1.00 95.31 94 GLU A CA 1
ATOM 701 C C . GLU A 1 94 ? 15.909 11.487 -19.904 1.00 95.31 94 GLU A C 1
ATOM 703 O O . GLU A 1 94 ? 14.737 11.678 -19.590 1.00 95.31 94 GLU A O 1
ATOM 708 N N . LEU A 1 95 ? 16.488 10.283 -19.846 1.00 93.88 95 LEU A N 1
ATOM 709 C CA . LEU A 1 95 ? 15.784 9.063 -19.431 1.00 93.88 95 LEU A CA 1
ATOM 710 C C . LEU A 1 95 ? 15.328 9.117 -17.966 1.00 93.88 95 LEU A C 1
ATOM 712 O O . LEU A 1 95 ? 14.210 8.715 -17.664 1.00 93.88 95 LEU A O 1
ATOM 716 N N . ASP A 1 96 ? 16.150 9.650 -17.055 1.00 94.06 96 ASP A N 1
ATOM 717 C CA . ASP A 1 96 ? 15.755 9.831 -15.651 1.00 94.06 96 ASP A CA 1
ATOM 718 C C . ASP A 1 96 ? 14.559 10.803 -15.532 1.00 94.06 96 ASP A C 1
ATOM 720 O O . ASP A 1 96 ? 13.635 10.577 -14.749 1.00 94.06 96 ASP A O 1
ATOM 724 N N . ALA A 1 97 ? 14.543 11.874 -16.335 1.00 94.00 97 ALA A N 1
ATOM 725 C CA . ALA A 1 97 ? 13.424 12.815 -16.383 1.00 94.00 97 ALA A CA 1
ATOM 726 C C . ALA A 1 97 ? 12.161 12.194 -17.011 1.00 94.00 97 ALA A C 1
ATOM 728 O O . ALA A 1 97 ? 11.049 12.467 -16.552 1.00 94.00 97 ALA A O 1
ATOM 729 N N . GLU A 1 98 ? 12.322 11.351 -18.035 1.00 92.75 98 GLU A N 1
ATOM 730 C CA . GLU A 1 98 ? 11.234 10.579 -18.645 1.00 92.75 98 GLU A CA 1
ATOM 731 C C . GLU A 1 98 ? 10.637 9.568 -17.657 1.00 92.75 98 GLU A C 1
ATOM 733 O O . GLU A 1 98 ? 9.411 9.485 -17.547 1.00 92.75 98 GLU A O 1
ATOM 738 N N . GLN A 1 99 ? 11.473 8.874 -16.875 1.00 93.50 99 GLN A N 1
ATOM 739 C CA . GLN A 1 99 ? 11.036 7.971 -15.804 1.00 93.50 99 GLN A CA 1
ATOM 740 C C . GLN A 1 99 ? 10.168 8.718 -14.787 1.00 93.50 99 GLN A C 1
ATOM 742 O O . GLN A 1 99 ? 9.056 8.286 -14.488 1.00 93.50 99 GLN A O 1
ATOM 747 N N . GLU A 1 100 ? 10.632 9.871 -14.289 1.00 93.31 100 GLU A N 1
ATOM 748 C CA . GLU A 1 100 ? 9.886 10.663 -13.303 1.00 93.31 100 GLU A CA 1
ATOM 749 C C . GLU A 1 100 ? 8.544 11.168 -13.859 1.00 93.31 100 GLU A C 1
ATOM 751 O O . GLU A 1 100 ? 7.526 11.139 -13.161 1.00 93.31 100 GLU A O 1
ATOM 756 N N . ALA A 1 101 ? 8.525 11.642 -15.108 1.00 93.25 101 ALA A N 1
ATOM 757 C CA . ALA A 1 101 ? 7.303 12.122 -15.747 1.00 93.25 101 ALA A CA 1
ATOM 758 C C . ALA A 1 101 ? 6.287 10.985 -15.936 1.00 93.25 101 ALA A C 1
ATOM 760 O O . ALA A 1 101 ? 5.127 11.119 -15.540 1.00 93.25 101 ALA A O 1
ATOM 761 N N . THR A 1 102 ? 6.739 9.850 -16.464 1.00 93.31 102 THR A N 1
ATOM 762 C CA . THR A 1 102 ? 5.888 8.690 -16.754 1.00 93.31 102 THR A CA 1
ATOM 763 C C . THR A 1 102 ? 5.374 8.031 -15.476 1.00 93.31 102 THR A C 1
ATOM 765 O O . THR A 1 102 ? 4.194 7.688 -15.389 1.00 93.31 102 THR A O 1
ATOM 768 N N . ALA A 1 103 ? 6.211 7.927 -14.438 1.00 93.19 103 ALA A N 1
ATOM 769 C CA . ALA A 1 103 ? 5.794 7.422 -13.132 1.00 93.19 103 ALA A CA 1
ATOM 770 C C . ALA A 1 103 ? 4.654 8.265 -12.543 1.00 93.19 103 ALA A C 1
ATOM 772 O O . ALA A 1 103 ? 3.666 7.707 -12.070 1.00 93.19 103 ALA A O 1
ATOM 773 N N . LYS A 1 104 ? 4.718 9.601 -12.653 1.00 91.75 104 LYS A N 1
ATOM 774 C CA . LYS A 1 104 ? 3.630 10.488 -12.201 1.00 91.75 104 LYS A CA 1
ATOM 775 C C . LYS A 1 104 ? 2.326 10.263 -12.964 1.00 91.75 104 LYS A C 1
ATOM 777 O O . LYS A 1 104 ? 1.262 10.341 -12.353 1.00 91.75 104 LYS A O 1
ATOM 782 N N . GLU A 1 105 ? 2.377 9.994 -14.267 1.00 93.56 105 GLU A N 1
ATOM 783 C CA . GLU A 1 105 ? 1.177 9.667 -15.054 1.00 93.56 105 GLU A CA 1
ATOM 784 C C . GLU A 1 105 ? 0.536 8.355 -14.577 1.00 93.56 105 GLU A C 1
ATOM 786 O O . GLU A 1 105 ? -0.677 8.297 -14.355 1.00 93.56 105 GLU A O 1
ATOM 791 N N . ILE A 1 106 ? 1.359 7.321 -14.365 1.00 93.06 106 ILE A N 1
ATOM 792 C CA . ILE A 1 106 ? 0.929 6.019 -13.834 1.00 93.06 106 ILE A CA 1
ATOM 793 C C . ILE A 1 106 ? 0.308 6.189 -12.443 1.00 93.06 106 ILE A C 1
ATOM 795 O O . ILE A 1 106 ? -0.796 5.700 -12.186 1.00 93.06 106 ILE A O 1
ATOM 799 N N . GLU A 1 107 ? 0.991 6.907 -11.550 1.00 91.75 107 GLU A N 1
ATOM 800 C CA . GLU A 1 107 ? 0.509 7.194 -10.201 1.00 91.75 107 GLU A CA 1
ATOM 801 C C . GLU A 1 107 ? -0.834 7.923 -10.234 1.00 91.75 107 GLU A C 1
ATOM 803 O O . GLU A 1 107 ? -1.782 7.471 -9.599 1.00 91.75 107 GLU A O 1
ATOM 808 N N . GLN A 1 108 ? -0.966 8.993 -11.022 1.00 91.44 108 GLN A N 1
ATOM 809 C CA . GLN A 1 108 ? -2.215 9.756 -11.131 1.00 91.44 108 GLN A CA 1
ATOM 810 C C . GLN A 1 108 ? -3.389 8.904 -11.625 1.00 91.44 108 GLN A C 1
ATOM 812 O O . GLN A 1 108 ? -4.502 9.019 -11.094 1.00 91.44 108 GLN A O 1
ATOM 817 N N . TYR A 1 109 ? -3.155 8.036 -12.614 1.00 93.81 109 TYR A N 1
ATOM 818 C CA . TYR A 1 109 ? -4.175 7.118 -13.117 1.00 93.81 109 TYR A CA 1
ATOM 819 C C . TYR A 1 109 ? -4.679 6.181 -12.012 1.00 93.81 109 TYR A C 1
ATOM 821 O O . TYR A 1 109 ? -5.883 6.139 -11.731 1.00 93.81 109 TYR A O 1
ATOM 829 N N . PHE A 1 110 ? -3.773 5.465 -11.340 1.00 91.44 110 PHE A N 1
ATOM 830 C CA . PHE A 1 110 ? -4.167 4.504 -10.309 1.00 91.44 110 PHE A CA 1
ATOM 831 C C . PHE A 1 110 ? -4.682 5.177 -9.036 1.00 91.44 110 PHE A C 1
ATOM 833 O O . PHE A 1 110 ? -5.644 4.680 -8.455 1.00 91.44 110 PHE A O 1
ATOM 840 N N . THR A 1 111 ? -4.144 6.334 -8.638 1.00 89.56 111 THR A N 1
ATOM 841 C CA . THR A 1 111 ? -4.693 7.145 -7.539 1.00 89.56 111 THR A CA 1
ATOM 842 C C . THR A 1 111 ? -6.151 7.505 -7.807 1.00 89.56 111 THR A C 1
ATOM 844 O O . THR A 1 111 ? -6.988 7.300 -6.933 1.00 89.56 111 THR A O 1
ATOM 847 N N . THR A 1 112 ? -6.490 7.934 -9.027 1.00 91.75 112 THR A N 1
ATOM 848 C CA . THR A 1 112 ? -7.881 8.257 -9.391 1.00 91.75 112 THR A CA 1
ATOM 849 C C . THR A 1 112 ? -8.795 7.034 -9.263 1.00 91.75 112 THR A C 1
ATOM 851 O O . THR A 1 112 ? -9.868 7.116 -8.664 1.00 91.75 112 THR A O 1
ATOM 854 N N . LYS A 1 113 ? -8.360 5.871 -9.764 1.00 92.69 113 LYS A N 1
ATOM 855 C CA . LYS A 1 113 ? -9.118 4.611 -9.659 1.00 92.69 113 LYS A CA 1
ATOM 856 C C . LYS A 1 113 ? -9.297 4.154 -8.211 1.00 92.69 113 LYS A C 1
ATOM 858 O O . LYS A 1 113 ? -10.383 3.723 -7.824 1.00 92.69 113 LYS A O 1
ATOM 863 N N . ILE A 1 114 ? -8.243 4.258 -7.404 1.00 91.12 114 ILE A N 1
ATOM 864 C CA . ILE A 1 114 ? -8.273 3.901 -5.984 1.00 91.12 114 ILE A CA 1
ATOM 865 C C . ILE A 1 114 ? -9.199 4.854 -5.222 1.00 91.12 114 ILE A C 1
ATOM 867 O O . ILE A 1 114 ? -10.023 4.383 -4.443 1.00 91.12 114 ILE A O 1
ATOM 871 N N . ASP A 1 115 ? -9.140 6.163 -5.480 1.00 90.12 115 ASP A N 1
ATOM 872 C CA . ASP A 1 115 ? -10.050 7.157 -4.896 1.00 90.12 115 ASP A CA 1
ATOM 873 C C . ASP A 1 115 ? -11.518 6.833 -5.198 1.00 90.12 115 ASP A C 1
ATOM 875 O O . ASP A 1 115 ? -12.380 6.909 -4.317 1.00 90.12 115 ASP A O 1
ATOM 879 N N . GLU A 1 116 ? -11.822 6.467 -6.443 1.00 92.56 116 GLU A N 1
ATOM 880 C CA . GLU A 1 116 ? -13.164 6.064 -6.867 1.00 92.56 116 GLU A CA 1
ATOM 881 C C . GLU A 1 116 ? -13.650 4.819 -6.120 1.00 92.56 116 GLU A C 1
ATOM 883 O O . GLU A 1 116 ? -14.752 4.834 -5.562 1.00 92.56 116 GLU A O 1
ATOM 888 N N . ALA A 1 117 ? -12.819 3.778 -6.036 1.00 91.94 117 ALA A N 1
ATOM 889 C CA . ALA A 1 117 ? -13.139 2.569 -5.283 1.00 91.94 117 ALA A CA 1
ATOM 890 C C . ALA A 1 117 ? -13.320 2.864 -3.780 1.00 91.94 117 ALA A C 1
ATOM 892 O O . ALA A 1 117 ? -14.268 2.386 -3.148 1.00 91.94 117 ALA A O 1
ATOM 893 N N . MET A 1 118 ? -12.467 3.720 -3.212 1.00 90.75 118 MET A N 1
ATOM 894 C CA . MET A 1 118 ? -12.486 4.089 -1.796 1.00 90.75 118 MET A CA 1
ATOM 895 C C . MET A 1 118 ? -13.716 4.899 -1.395 1.00 90.75 118 MET A C 1
ATOM 897 O O . MET A 1 118 ? -14.231 4.694 -0.296 1.00 90.75 118 MET A O 1
ATOM 901 N N . LYS A 1 119 ? -14.273 5.739 -2.277 1.00 91.62 119 LYS A N 1
ATOM 902 C CA . LYS A 1 119 ? -15.560 6.422 -2.020 1.00 91.62 119 LYS A CA 1
ATOM 903 C C . LYS A 1 119 ? -16.692 5.436 -1.718 1.00 91.62 119 LYS A C 1
ATOM 905 O O . LYS A 1 119 ? -17.570 5.748 -0.920 1.00 91.62 119 LYS A O 1
ATOM 910 N N . GLY A 1 120 ? -16.661 4.243 -2.318 1.00 89.88 120 GLY A N 1
ATOM 911 C CA . GLY A 1 120 ? -17.623 3.171 -2.051 1.00 89.88 120 GLY A CA 1
ATOM 912 C C . GLY A 1 120 ? -17.371 2.391 -0.753 1.00 89.88 120 GLY A C 1
ATOM 913 O O . GLY A 1 120 ? -18.188 1.540 -0.385 1.00 89.88 120 GLY A O 1
ATOM 914 N N . LEU A 1 121 ? -16.249 2.637 -0.073 1.00 91.19 121 LEU A N 1
ATOM 915 C CA . LEU A 1 121 ? -15.814 1.922 1.131 1.00 91.19 121 LEU A CA 1
ATOM 916 C C . LEU A 1 121 ? -15.783 2.808 2.374 1.00 91.19 121 LEU A C 1
ATOM 918 O O . LEU A 1 121 ? -16.026 2.309 3.471 1.00 91.19 121 LEU A O 1
ATOM 922 N N . THR A 1 122 ? -15.511 4.104 2.226 1.00 92.38 122 THR A N 1
ATOM 923 C CA . THR A 1 122 ? -15.487 5.049 3.346 1.00 92.38 122 THR A CA 1
ATOM 924 C C . THR A 1 122 ? -16.798 5.001 4.134 1.00 92.38 122 THR A C 1
ATOM 926 O O . THR A 1 122 ? -17.892 5.051 3.574 1.00 92.38 122 THR A O 1
ATOM 929 N N . GLY A 1 123 ? -16.681 4.889 5.456 1.00 93.31 123 GLY A N 1
ATOM 930 C CA . GLY A 1 123 ? -17.806 4.742 6.377 1.00 93.31 123 GLY A CA 1
ATOM 931 C C . GLY A 1 123 ? -18.258 3.298 6.607 1.00 93.31 123 GLY A C 1
ATOM 932 O O . GLY A 1 123 ? -19.042 3.067 7.527 1.00 93.31 123 GLY A O 1
ATOM 933 N N . LYS A 1 124 ? -17.766 2.318 5.836 1.00 93.19 124 LYS A N 1
ATOM 934 C CA . LYS A 1 124 ? -18.035 0.900 6.109 1.00 93.19 124 LYS A CA 1
ATOM 935 C C . LYS A 1 124 ? -17.237 0.411 7.308 1.00 93.19 124 LYS A C 1
ATOM 937 O O . LYS A 1 124 ? -16.112 0.851 7.557 1.00 93.19 124 LYS A O 1
ATOM 942 N N . GLU A 1 125 ? -17.835 -0.522 8.033 1.00 93.19 125 GLU A N 1
ATOM 943 C CA . GLU A 1 125 ? -17.217 -1.142 9.195 1.00 93.19 125 GLU A CA 1
ATOM 944 C C . GLU A 1 125 ? -16.385 -2.360 8.796 1.00 93.19 125 GLU A C 1
ATOM 946 O O . GLU A 1 125 ? -16.787 -3.161 7.951 1.00 93.19 125 GLU A O 1
ATOM 951 N N . ILE A 1 126 ? -15.230 -2.501 9.441 1.00 91.50 126 ILE A N 1
ATOM 952 C CA . ILE A 1 126 ? -14.454 -3.738 9.435 1.00 91.50 126 ILE A CA 1
ATOM 953 C C . ILE A 1 126 ? -14.938 -4.571 10.622 1.00 91.50 126 ILE A C 1
ATOM 955 O O . ILE A 1 126 ? -15.066 -4.015 11.716 1.00 91.50 126 ILE A O 1
ATOM 959 N N . PRO A 1 127 ? -15.186 -5.882 10.455 1.00 93.62 127 PRO A N 1
ATOM 960 C CA . PRO A 1 127 ? -15.521 -6.744 11.578 1.00 93.62 127 PRO A CA 1
ATOM 961 C C . PRO A 1 127 ? -14.466 -6.654 12.687 1.00 93.62 127 PRO A C 1
ATOM 963 O O . PRO A 1 127 ? -13.263 -6.733 12.422 1.00 93.62 127 PRO A O 1
ATOM 966 N N . VAL A 1 128 ? -14.917 -6.502 13.933 1.00 93.19 128 VAL A N 1
ATOM 967 C CA . VAL A 1 128 ? -14.040 -6.441 15.107 1.00 93.19 128 VAL A CA 1
ATOM 968 C C . VAL A 1 128 ? -14.425 -7.518 16.108 1.00 93.19 128 VAL A C 1
ATOM 970 O O . VAL A 1 128 ? -15.602 -7.704 16.406 1.00 93.19 128 VAL A O 1
ATOM 973 N N . GLU A 1 129 ? -13.424 -8.206 16.649 1.00 91.69 129 GLU A N 1
ATOM 974 C CA . GLU A 1 129 ? -13.586 -9.179 17.727 1.00 91.69 129 GLU A CA 1
ATOM 975 C C . GLU A 1 129 ? -12.749 -8.764 18.948 1.00 91.69 129 GLU A C 1
ATOM 977 O O . GLU A 1 129 ? -11.541 -9.024 18.989 1.00 91.69 129 GLU A O 1
ATOM 982 N N . PRO A 1 130 ? -13.356 -8.075 19.929 1.00 90.31 130 PRO A N 1
ATOM 983 C CA . PRO A 1 130 ? -12.668 -7.722 21.164 1.00 90.31 130 PRO A CA 1
ATOM 984 C C . PRO A 1 130 ? -12.495 -8.922 22.105 1.00 90.31 130 PRO A C 1
ATOM 986 O O . PRO A 1 130 ? -13.404 -9.744 22.237 1.00 90.31 130 PRO A O 1
ATOM 989 N N . ASP A 1 131 ? -11.388 -8.965 22.857 1.00 89.31 131 ASP A N 1
ATOM 990 C CA . ASP A 1 131 ? -11.327 -9.767 24.085 1.00 89.31 131 ASP A CA 1
ATOM 991 C C . ASP A 1 131 ? -12.363 -9.244 25.090 1.00 89.31 131 ASP A C 1
ATOM 993 O O . ASP A 1 131 ? -12.185 -8.193 25.711 1.00 89.31 131 ASP A O 1
ATOM 997 N N . ALA A 1 132 ? -13.436 -10.012 25.276 1.00 89.19 132 ALA A N 1
ATOM 998 C CA . ALA A 1 132 ? -14.565 -9.653 26.128 1.00 89.19 132 ALA A CA 1
ATOM 999 C C . ALA A 1 132 ? -14.207 -9.447 27.614 1.00 89.19 132 ALA A C 1
ATOM 1001 O O . ALA A 1 132 ? -14.987 -8.842 28.352 1.00 89.19 132 ALA A O 1
ATOM 1002 N N . LYS A 1 133 ? -13.058 -9.949 28.090 1.00 88.69 133 LYS A N 1
ATOM 1003 C CA . LYS A 1 133 ? -12.593 -9.707 29.471 1.00 88.69 133 LYS A CA 1
ATOM 1004 C C . LYS A 1 133 ? -12.025 -8.303 29.650 1.00 88.69 133 LYS A C 1
ATOM 1006 O O . LYS A 1 133 ? -12.017 -7.787 30.769 1.00 88.69 133 LYS A O 1
ATOM 1011 N N . THR A 1 134 ? -11.543 -7.709 28.566 1.00 88.44 134 THR A N 1
ATOM 1012 C CA . THR A 1 134 ? -10.794 -6.449 28.571 1.00 88.44 134 THR A CA 1
ATOM 1013 C C . THR A 1 134 ? -11.610 -5.328 27.946 1.00 88.44 134 THR A C 1
ATOM 1015 O O . THR A 1 134 ? -11.629 -4.216 28.478 1.00 88.44 134 THR A O 1
ATOM 1018 N N . TYR A 1 135 ? -12.367 -5.631 26.893 1.00 92.56 135 TYR A N 1
ATOM 1019 C CA . TYR A 1 135 ? -13.161 -4.675 26.134 1.00 92.56 135 TYR A CA 1
ATOM 1020 C C . TYR A 1 135 ? -14.614 -5.149 26.027 1.00 92.56 135 TYR A C 1
ATOM 1022 O O . TYR A 1 135 ? -14.887 -6.286 25.652 1.00 92.56 135 TYR A O 1
ATOM 1030 N N . SER A 1 136 ? -15.565 -4.277 26.359 1.00 92.88 136 SER A N 1
ATOM 1031 C CA . SER A 1 136 ? -17.004 -4.581 26.324 1.00 92.88 136 SER A CA 1
ATOM 1032 C C . SER A 1 136 ? -17.624 -4.313 24.953 1.00 92.88 136 SER A C 1
ATOM 1034 O O . SER A 1 136 ? -18.656 -4.888 24.615 1.00 92.88 136 SER A O 1
ATOM 1036 N N . ALA A 1 137 ? -16.984 -3.457 24.159 1.00 93.62 137 ALA A N 1
ATOM 1037 C CA . ALA A 1 137 ? -17.340 -3.163 22.782 1.00 93.62 137 ALA A CA 1
ATOM 1038 C C . ALA A 1 137 ? -16.094 -2.718 22.011 1.00 93.62 137 ALA A C 1
ATOM 1040 O O . ALA A 1 137 ? -15.160 -2.167 22.596 1.00 93.62 137 ALA A O 1
ATOM 1041 N N . ALA A 1 138 ? -16.094 -2.931 20.698 1.00 94.56 138 ALA A N 1
ATOM 1042 C CA . ALA A 1 138 ? -15.110 -2.350 19.800 1.00 94.56 138 ALA A CA 1
ATOM 1043 C C . ALA A 1 138 ? -15.698 -2.177 18.398 1.00 94.56 138 ALA A C 1
ATOM 1045 O O . ALA A 1 138 ? -16.583 -2.928 17.986 1.00 94.56 138 ALA A O 1
ATOM 1046 N N . LYS A 1 139 ? -15.206 -1.174 17.673 1.00 95.38 139 LYS A N 1
ATOM 1047 C CA . LYS A 1 139 ? -15.642 -0.833 16.318 1.00 95.38 139 LYS A CA 1
ATOM 1048 C C . LYS A 1 139 ? -14.453 -0.358 15.497 1.00 95.38 139 LYS A C 1
ATOM 1050 O O . LYS A 1 139 ? -13.533 0.249 16.030 1.00 95.38 139 LYS A O 1
ATOM 1055 N N . ALA A 1 140 ? -14.493 -0.601 14.194 1.00 94.62 140 ALA A N 1
ATOM 1056 C CA . ALA A 1 140 ? -13.504 -0.125 13.240 1.00 94.62 140 ALA A CA 1
ATOM 1057 C C . ALA A 1 140 ? -14.213 0.341 11.970 1.00 94.62 140 ALA A C 1
ATOM 1059 O O . ALA A 1 140 ? -15.027 -0.390 11.418 1.00 94.62 140 ALA A O 1
ATOM 1060 N N . THR A 1 141 ? -13.937 1.563 11.520 1.00 94.56 141 THR A N 1
ATOM 1061 C CA . THR A 1 141 ? -14.564 2.176 10.341 1.00 94.56 141 THR A CA 1
ATOM 1062 C C . THR A 1 141 ? -13.499 2.633 9.359 1.00 94.56 141 THR A C 1
ATOM 1064 O O . THR A 1 141 ? -12.549 3.315 9.747 1.00 94.56 141 THR A O 1
ATOM 1067 N N . ILE A 1 142 ? -13.668 2.286 8.087 1.00 92.44 142 ILE A N 1
ATOM 1068 C CA . ILE A 1 142 ? -12.793 2.731 7.001 1.00 92.44 142 ILE A CA 1
ATOM 1069 C C . ILE A 1 142 ? -12.981 4.238 6.812 1.00 92.44 142 ILE A C 1
ATOM 1071 O O . ILE A 1 142 ? -14.102 4.707 6.610 1.00 92.44 142 ILE A O 1
ATOM 1075 N N . VAL A 1 143 ? -11.889 4.998 6.861 1.00 91.88 143 VAL A N 1
ATOM 1076 C CA . VAL A 1 143 ? -11.910 6.464 6.692 1.00 91.88 143 VAL A CA 1
ATOM 1077 C C . VAL A 1 143 ? -11.108 6.944 5.492 1.00 91.88 143 VAL A C 1
ATOM 1079 O O . VAL A 1 143 ? -11.262 8.086 5.070 1.00 91.88 143 VAL A O 1
ATOM 1082 N N . GLY A 1 144 ? -10.282 6.080 4.913 1.00 87.69 144 GLY A N 1
ATOM 1083 C CA . GLY A 1 144 ? -9.540 6.403 3.709 1.00 87.69 144 GLY A CA 1
ATOM 1084 C C . GLY A 1 144 ? -8.500 5.349 3.394 1.00 87.69 144 GLY A C 1
ATOM 1085 O O . GLY A 1 144 ? -8.544 4.229 3.898 1.00 87.69 144 GLY A O 1
ATOM 1086 N N . TYR A 1 145 ? -7.550 5.734 2.562 1.00 83.69 145 TYR A N 1
ATOM 1087 C CA . TYR A 1 145 ? -6.356 4.967 2.270 1.00 83.69 145 TYR A CA 1
ATOM 1088 C C . TYR A 1 145 ? -5.170 5.927 2.320 1.00 83.69 145 TYR A C 1
ATOM 1090 O O . TYR A 1 145 ? -5.301 7.125 2.062 1.00 83.69 145 TYR A O 1
ATOM 1098 N N . LYS A 1 146 ? -4.013 5.408 2.704 1.00 76.44 146 LYS A N 1
ATOM 1099 C CA . LYS A 1 146 ? -2.755 6.134 2.699 1.00 76.44 146 LYS A CA 1
ATOM 1100 C C . LYS A 1 146 ? -1.879 5.502 1.641 1.00 76.44 146 LYS A C 1
ATOM 1102 O O . LYS A 1 146 ? -1.460 4.353 1.786 1.00 76.44 146 LYS A O 1
ATOM 1107 N N . HIS A 1 147 ? -1.584 6.270 0.603 1.00 64.56 147 HIS A N 1
ATOM 1108 C CA . HIS A 1 147 ? -0.547 5.902 -0.339 1.00 64.56 147 HIS A CA 1
ATOM 1109 C C . HIS A 1 147 ? 0.802 5.929 0.396 1.00 64.56 147 HIS A C 1
ATOM 1111 O O . HIS A 1 147 ? 1.207 6.967 0.925 1.00 64.56 147 HIS A O 1
ATOM 1117 N N . ALA A 1 148 ? 1.466 4.781 0.509 1.00 57.12 148 ALA A N 1
ATOM 1118 C CA . ALA A 1 148 ? 2.889 4.746 0.804 1.00 57.12 148 ALA A CA 1
ATOM 1119 C C . ALA A 1 148 ? 3.571 4.593 -0.555 1.00 57.12 148 ALA A C 1
ATOM 1121 O O . ALA A 1 148 ? 3.290 3.623 -1.255 1.00 57.12 148 ALA A O 1
ATOM 1122 N N . GLY A 1 149 ? 4.379 5.577 -0.960 1.00 49.34 149 GLY A N 1
ATOM 1123 C CA . GLY A 1 149 ? 5.141 5.482 -2.208 1.00 49.34 149 GLY A CA 1
ATOM 1124 C C . GLY A 1 149 ? 5.880 4.140 -2.277 1.00 49.34 149 GLY A C 1
ATOM 1125 O O . GLY A 1 149 ? 6.379 3.666 -1.254 1.00 49.34 149 GLY A O 1
ATOM 1126 N N . GLY A 1 150 ? 5.892 3.512 -3.455 1.00 47.97 150 GLY A N 1
ATOM 1127 C CA . GLY A 1 150 ? 6.413 2.150 -3.641 1.00 47.97 150 GLY A CA 1
ATOM 1128 C C . GLY A 1 150 ? 5.352 1.040 -3.654 1.00 47.97 150 GLY A C 1
ATOM 1129 O O . GLY A 1 150 ? 5.615 -0.063 -3.186 1.00 47.97 150 GLY A O 1
ATOM 1130 N N . GLY A 1 151 ? 4.145 1.314 -4.163 1.00 46.47 151 GLY A N 1
ATOM 1131 C CA . GLY A 1 151 ? 3.206 0.273 -4.617 1.00 46.47 151 GLY A CA 1
ATOM 1132 C C . GLY A 1 151 ? 2.295 -0.371 -3.563 1.00 46.47 151 GLY A C 1
ATOM 1133 O O . GLY A 1 151 ? 1.245 -0.888 -3.930 1.00 46.47 151 GLY A O 1
ATOM 1134 N N . ASN A 1 152 ? 2.609 -0.274 -2.267 1.00 55.25 152 ASN A N 1
ATOM 1135 C CA . ASN A 1 152 ? 1.779 -0.848 -1.197 1.00 55.25 152 ASN A CA 1
ATOM 1136 C C . ASN A 1 152 ? 1.045 0.255 -0.422 1.00 55.25 152 ASN A C 1
ATOM 1138 O O . ASN A 1 152 ? 1.536 0.787 0.579 1.00 55.25 152 ASN A O 1
ATOM 1142 N N . GLY A 1 153 ? -0.143 0.635 -0.893 1.00 64.75 153 GLY A N 1
ATOM 1143 C CA . GLY A 1 153 ? -1.015 1.538 -0.145 1.00 64.75 153 GLY A CA 1
ATOM 1144 C C . GLY A 1 153 ? -1.690 0.815 1.023 1.00 64.75 153 GLY A C 1
ATOM 1145 O O . GLY A 1 153 ? -2.014 -0.360 0.939 1.00 64.75 153 GLY A O 1
ATOM 1146 N N . ASN A 1 154 ? -1.935 1.518 2.125 1.00 79.44 154 ASN A N 1
ATOM 1147 C CA . ASN A 1 154 ? -2.617 0.942 3.284 1.00 79.44 154 ASN A CA 1
ATOM 1148 C C . ASN A 1 154 ? -4.026 1.510 3.432 1.00 79.44 154 ASN A C 1
ATOM 1150 O O . ASN A 1 154 ? -4.247 2.693 3.167 1.00 79.44 154 ASN A O 1
ATOM 1154 N N . ILE A 1 155 ? -4.964 0.715 3.941 1.00 85.44 155 ILE A N 1
ATOM 1155 C CA . ILE A 1 155 ? -6.289 1.218 4.315 1.00 85.44 155 ILE A CA 1
ATOM 1156 C C . ILE A 1 155 ? -6.182 1.931 5.665 1.00 85.44 155 ILE A C 1
ATOM 1158 O O . ILE A 1 155 ? -5.527 1.456 6.592 1.00 85.44 155 ILE A O 1
ATOM 1162 N N . VAL A 1 156 ? -6.813 3.096 5.779 1.00 88.75 156 VAL A N 1
ATOM 1163 C CA . VAL A 1 156 ? -6.844 3.892 7.008 1.00 88.75 156 VAL A CA 1
ATOM 1164 C C . VAL A 1 156 ? -8.184 3.692 7.691 1.00 88.75 156 VAL A C 1
ATOM 1166 O O . VAL A 1 156 ? -9.249 3.843 7.085 1.00 88.75 156 VAL A O 1
ATOM 1169 N N . VAL A 1 157 ? -8.119 3.371 8.977 1.00 91.44 157 VAL A N 1
ATOM 1170 C CA . VAL A 1 157 ? -9.267 2.998 9.796 1.00 91.44 157 VAL A CA 1
ATOM 1171 C C . VAL A 1 157 ? -9.272 3.821 11.073 1.00 91.44 157 VAL A C 1
ATOM 1173 O O . VAL A 1 157 ? -8.251 3.945 11.746 1.00 91.44 157 VAL A O 1
ATOM 1176 N N . ASN A 1 158 ? -10.438 4.343 11.440 1.00 93.88 158 ASN A N 1
ATOM 1177 C CA . ASN A 1 158 ? -10.677 4.818 12.796 1.00 93.88 158 ASN A CA 1
ATOM 1178 C C . ASN A 1 158 ? -11.313 3.685 13.587 1.00 93.88 158 ASN A C 1
ATOM 1180 O O . ASN A 1 158 ? -12.365 3.172 13.196 1.00 93.88 158 ASN A O 1
ATOM 1184 N N . ALA A 1 159 ? -10.684 3.296 14.689 1.00 93.75 159 ALA A N 1
ATOM 1185 C CA . ALA A 1 159 ? -11.251 2.318 15.601 1.00 93.75 159 ALA A CA 1
ATOM 1186 C C . ALA A 1 159 ? -11.624 2.958 16.936 1.00 93.75 159 ALA A C 1
ATOM 1188 O O . ALA A 1 159 ? -11.109 4.011 17.304 1.00 93.75 159 ALA A O 1
ATOM 1189 N N . SER A 1 160 ? -12.515 2.315 17.672 1.00 94.06 160 SER A N 1
ATOM 1190 C CA . SER A 1 160 ? -12.750 2.610 19.078 1.00 94.06 160 SER A CA 1
ATOM 1191 C C . SER A 1 160 ? -12.973 1.328 19.859 1.00 94.06 160 SER A C 1
ATOM 1193 O O . SER A 1 160 ? -13.330 0.289 19.296 1.00 94.06 160 SER A O 1
ATOM 1195 N N . PHE A 1 161 ? -12.739 1.403 21.161 1.00 93.75 161 PHE A N 1
ATOM 1196 C CA . PHE A 1 161 ? -13.074 0.344 22.100 1.00 93.75 161 PHE A CA 1
ATOM 1197 C C . PHE A 1 161 ? -13.667 0.943 23.370 1.00 93.75 161 PHE A C 1
ATOM 1199 O O . PHE A 1 161 ? -13.368 2.080 23.729 1.00 93.75 161 PHE A O 1
ATOM 1206 N N . THR A 1 162 ? -14.482 0.160 24.067 1.00 94.56 162 THR A N 1
ATOM 1207 C CA . THR A 1 162 ? -14.978 0.479 25.406 1.00 94.56 162 THR A CA 1
ATOM 1208 C C . THR A 1 162 ? -14.350 -0.483 26.397 1.00 94.56 162 THR A C 1
ATOM 1210 O O . THR A 1 162 ? -14.440 -1.699 26.221 1.00 94.56 162 THR A O 1
ATOM 1213 N N . ALA A 1 163 ? -13.705 0.034 27.439 1.00 92.25 163 ALA A N 1
ATOM 1214 C CA . ALA A 1 163 ? -13.067 -0.810 28.443 1.00 92.25 163 ALA A CA 1
ATOM 1215 C C . ALA A 1 163 ? -14.122 -1.570 29.276 1.00 92.25 163 ALA A C 1
ATOM 1217 O O . ALA A 1 163 ? -15.052 -0.972 29.817 1.00 92.25 163 ALA A O 1
ATOM 1218 N N . ALA A 1 164 ? -13.989 -2.894 29.405 1.00 90.88 164 ALA A N 1
ATOM 1219 C CA . ALA A 1 164 ? -14.861 -3.718 30.262 1.00 90.88 164 ALA A CA 1
ATOM 1220 C C . ALA A 1 164 ? -14.452 -3.679 31.743 1.00 90.88 164 ALA A C 1
ATOM 1222 O O . ALA A 1 164 ? -15.210 -4.080 32.625 1.00 90.88 164 ALA A O 1
ATOM 1223 N N . ARG A 1 165 ? -13.223 -3.237 32.005 1.00 87.88 165 ARG A N 1
ATOM 1224 C CA . ARG A 1 165 ? -12.597 -3.133 33.321 1.00 87.88 165 ARG A CA 1
ATOM 1225 C C . ARG A 1 165 ? -11.641 -1.950 33.314 1.00 87.88 165 ARG A C 1
ATOM 1227 O O . ARG A 1 165 ? -11.291 -1.450 32.253 1.00 87.88 165 ARG A O 1
ATOM 1234 N N . GLN A 1 166 ? -11.156 -1.558 34.486 1.00 86.69 166 GLN A N 1
ATOM 1235 C CA . GLN A 1 166 ? -10.085 -0.570 34.561 1.00 86.69 166 GLN A CA 1
ATOM 1236 C C . GLN A 1 166 ? -8.814 -1.115 33.886 1.00 86.69 166 GLN A C 1
ATOM 1238 O O . GLN A 1 166 ? -8.256 -2.123 34.336 1.00 86.69 166 GLN A O 1
ATOM 1243 N N . LEU A 1 167 ? -8.356 -0.451 32.824 1.00 85.88 167 LEU A N 1
ATOM 1244 C CA . LEU A 1 167 ? -7.114 -0.782 32.128 1.00 85.88 167 LEU A CA 1
ATOM 1245 C C . LEU A 1 167 ? -5.982 -0.005 32.794 1.00 85.88 167 LEU A C 1
ATOM 1247 O O . LEU A 1 167 ? -5.865 1.213 32.652 1.00 85.88 167 LEU A O 1
ATOM 1251 N N . LYS A 1 168 ? -5.204 -0.721 33.609 1.00 74.56 168 LYS A N 1
ATOM 1252 C CA . LYS A 1 168 ? -4.121 -0.157 34.417 1.00 74.56 168 LYS A CA 1
ATOM 1253 C C . LYS A 1 168 ? -2.795 -0.216 33.672 1.00 74.56 168 LYS A C 1
ATOM 1255 O O . LYS A 1 168 ? -2.553 -1.106 32.863 1.00 74.56 168 LYS A O 1
ATOM 1260 N N . THR A 1 169 ? -1.900 0.684 34.047 1.00 66.06 169 THR A N 1
ATOM 1261 C CA . THR A 1 169 ? -0.495 0.670 33.653 1.00 66.06 169 THR A CA 1
ATOM 1262 C C . THR A 1 169 ? 0.200 -0.585 34.208 1.00 66.06 169 THR A C 1
ATOM 1264 O O . THR A 1 169 ? 0.315 -0.780 35.421 1.00 66.06 169 THR A O 1
ATOM 1267 N N . LEU A 1 170 ? 0.651 -1.483 33.329 1.00 54.69 170 LEU A N 1
ATOM 1268 C CA . LEU A 1 170 ? 1.405 -2.686 33.704 1.00 54.69 170 LEU A CA 1
ATOM 1269 C C . LEU A 1 170 ? 2.865 -2.297 33.980 1.00 54.69 170 LEU A C 1
ATOM 1271 O O . LEU A 1 170 ? 3.657 -2.127 33.056 1.00 54.69 170 LEU A O 1
ATOM 1275 N N . GLY A 1 171 ? 3.221 -2.097 35.256 1.00 60.41 171 GLY A N 1
ATOM 1276 C CA . GLY A 1 171 ? 4.607 -1.918 35.735 1.00 60.41 171 GLY A CA 1
ATOM 1277 C C . GLY A 1 171 ? 5.408 -0.735 35.155 1.00 60.41 171 GLY A C 1
ATOM 1278 O O . GLY A 1 171 ? 6.558 -0.529 35.535 1.00 60.41 171 GLY A O 1
ATOM 1279 N N . SER A 1 172 ? 4.833 0.048 34.246 1.00 54.03 172 SER A N 1
ATOM 1280 C CA . SER A 1 172 ? 5.489 1.089 33.459 1.00 54.03 172 SER A CA 1
ATOM 1281 C C . SER A 1 172 ? 4.441 2.111 33.016 1.00 54.03 172 SER A C 1
ATOM 1283 O O . SER A 1 172 ? 3.264 1.789 32.925 1.00 54.03 172 SER A O 1
ATOM 1285 N N . LYS A 1 173 ? 4.863 3.361 32.818 1.00 67.50 173 LYS A N 1
ATOM 1286 C CA . LYS A 1 173 ? 4.074 4.610 32.760 1.00 67.50 173 LYS A CA 1
ATOM 1287 C C . LYS A 1 173 ? 2.849 4.664 31.826 1.00 67.50 173 LYS A C 1
ATOM 1289 O O . LYS A 1 173 ? 2.160 5.677 31.860 1.00 67.50 173 LYS A O 1
ATOM 1294 N N . TYR A 1 174 ? 2.585 3.640 31.020 1.00 79.38 174 TYR A N 1
ATOM 1295 C CA . TYR A 1 174 ? 1.639 3.698 29.912 1.00 79.38 174 TYR A CA 1
ATOM 1296 C C . TYR A 1 174 ? 0.616 2.560 29.950 1.00 79.38 174 TYR A C 1
ATOM 1298 O O . TYR A 1 174 ? 0.919 1.440 30.367 1.00 79.38 174 TYR A O 1
ATOM 1306 N N . THR A 1 175 ? -0.600 2.851 29.502 1.00 85.25 175 THR A N 1
ATOM 1307 C CA . THR A 1 175 ? -1.640 1.862 29.211 1.00 85.25 175 THR A CA 1
ATOM 1308 C C . THR A 1 175 ? -1.465 1.412 27.771 1.00 85.25 175 THR A C 1
ATOM 1310 O O . THR A 1 175 ? -1.462 2.239 26.857 1.00 85.25 175 THR A O 1
ATOM 1313 N N . GLN A 1 176 ? -1.280 0.112 27.562 1.00 86.06 176 GLN A N 1
ATOM 1314 C CA . GLN A 1 176 ? -1.072 -0.462 26.239 1.00 86.06 176 GLN A CA 1
ATOM 1315 C C . GLN A 1 176 ? -2.391 -0.996 25.681 1.00 86.06 176 GLN A C 1
ATOM 1317 O O . GLN A 1 176 ? -3.143 -1.671 26.377 1.00 86.06 176 GLN A O 1
ATOM 1322 N N . VAL A 1 177 ? -2.653 -0.694 24.414 1.00 88.19 177 VAL A N 1
ATOM 1323 C CA . VAL A 1 177 ? -3.738 -1.290 23.634 1.00 88.19 177 VAL A CA 1
ATOM 1324 C C . VAL A 1 177 ? -3.105 -1.969 22.438 1.00 88.19 177 VAL A C 1
ATOM 1326 O O . VAL A 1 177 ? -2.391 -1.319 21.671 1.00 88.19 177 VAL A O 1
ATOM 1329 N N . SER A 1 178 ? -3.362 -3.259 22.282 1.00 89.38 178 SER A N 1
ATOM 1330 C CA . SER A 1 178 ? -2.861 -4.060 21.172 1.00 89.38 178 SER A CA 1
ATOM 1331 C C . SER A 1 178 ? -4.016 -4.626 20.354 1.00 89.38 178 SER A C 1
ATOM 1333 O O . SER A 1 178 ? -5.149 -4.773 20.821 1.00 89.38 178 SER A O 1
ATOM 1335 N N . TRP A 1 179 ? -3.735 -4.897 19.088 1.00 91.69 179 TRP A N 1
ATOM 1336 C CA . TRP A 1 179 ? -4.673 -5.561 18.200 1.00 91.69 179 TRP A CA 1
ATOM 1337 C C . TRP A 1 179 ? -3.938 -6.414 17.173 1.00 91.69 179 TRP A C 1
ATOM 1339 O O . TRP A 1 179 ? -2.792 -6.145 16.804 1.00 91.69 179 TRP A O 1
ATOM 1349 N N . ASN A 1 180 ? -4.636 -7.424 16.671 1.00 91.19 180 ASN A N 1
ATOM 1350 C CA . ASN A 1 180 ? -4.181 -8.325 15.629 1.00 91.19 180 ASN A CA 1
ATOM 1351 C C . ASN A 1 180 ? -5.006 -8.146 14.358 1.00 91.19 180 ASN A C 1
ATOM 1353 O O . ASN A 1 180 ? -6.226 -7.968 14.394 1.00 91.19 180 ASN A O 1
ATOM 1357 N N . TRP A 1 181 ? -4.317 -8.247 13.228 1.00 89.56 181 TRP A N 1
ATOM 1358 C CA . TRP A 1 181 ? -4.921 -8.398 11.913 1.00 89.56 181 TRP A CA 1
ATOM 1359 C C . TRP A 1 181 ? -5.149 -9.878 11.667 1.00 89.56 181 TRP A C 1
ATOM 1361 O O . TRP A 1 181 ? -4.204 -10.663 11.774 1.00 89.56 181 TRP A O 1
ATOM 1371 N N . ILE A 1 182 ? -6.392 -10.262 11.388 1.00 89.12 182 ILE A N 1
ATOM 1372 C CA . ILE A 1 182 ? -6.750 -11.662 11.178 1.00 89.12 182 ILE A CA 1
ATOM 1373 C C . ILE A 1 182 ? -7.147 -11.858 9.723 1.00 89.12 182 ILE A C 1
ATOM 1375 O O . ILE A 1 182 ? -8.036 -11.164 9.223 1.00 89.12 182 ILE A O 1
ATOM 1379 N N . GLY A 1 183 ? -6.485 -12.805 9.066 1.00 87.06 183 GLY A N 1
ATOM 1380 C CA . GLY A 1 183 ? -6.722 -13.176 7.680 1.00 87.06 183 GLY A CA 1
ATOM 1381 C C . GLY A 1 183 ? -8.028 -13.947 7.484 1.00 87.06 183 GLY A C 1
ATOM 1382 O O . GLY A 1 183 ? -8.717 -14.309 8.446 1.00 87.06 183 GLY A O 1
ATOM 1383 N N . ALA A 1 184 ? -8.395 -14.221 6.235 1.00 83.06 184 ALA A N 1
ATOM 1384 C CA . ALA A 1 184 ? -9.590 -14.998 5.903 1.00 83.06 184 ALA A CA 1
ATOM 1385 C C . ALA A 1 184 ? -9.541 -16.449 6.421 1.00 83.06 184 ALA A C 1
ATOM 1387 O O . ALA A 1 184 ? -10.587 -16.989 6.788 1.00 83.06 184 ALA A O 1
ATOM 1388 N N . SER A 1 185 ? -8.358 -17.075 6.510 1.00 84.19 185 SER A N 1
ATOM 1389 C CA . SER A 1 185 ? -8.208 -18.411 7.115 1.00 84.19 185 SER A CA 1
ATOM 1390 C C . SER A 1 185 ? -8.085 -18.402 8.646 1.00 84.19 185 SER A C 1
ATOM 1392 O O . SER A 1 185 ? -7.999 -19.468 9.258 1.00 84.19 185 SER A O 1
ATOM 1394 N N . GLY A 1 186 ? -8.168 -17.228 9.284 1.00 84.69 186 GLY A N 1
ATOM 1395 C CA . GLY A 1 186 ? -8.143 -17.065 10.741 1.00 84.69 186 GLY A CA 1
ATOM 1396 C C . GLY A 1 186 ? -6.743 -16.934 11.351 1.00 84.69 186 GLY A C 1
ATOM 1397 O O . GLY A 1 186 ? -6.612 -16.788 12.565 1.00 84.69 186 GLY A O 1
ATOM 1398 N N . GLU A 1 187 ? -5.700 -16.970 10.532 1.00 89.12 187 GLU A N 1
ATOM 1399 C CA . GLU A 1 187 ? -4.318 -16.704 10.906 1.00 89.12 187 GLU A CA 1
ATOM 1400 C C . GLU A 1 187 ? -4.085 -15.226 11.222 1.00 89.12 187 GLU A C 1
ATOM 1402 O O . GLU A 1 187 ? -4.735 -14.332 10.681 1.00 89.12 187 GLU A O 1
ATOM 1407 N N . ARG A 1 188 ? -3.104 -14.959 12.084 1.00 88.81 188 ARG A N 1
ATOM 1408 C CA . ARG A 1 188 ? -2.619 -13.602 12.324 1.00 88.81 188 ARG A CA 1
ATOM 1409 C C . ARG A 1 188 ? -1.739 -13.170 11.152 1.00 88.81 188 ARG A C 1
ATOM 1411 O O . ARG A 1 188 ? -0.665 -13.735 10.962 1.00 88.81 188 ARG A O 1
ATOM 1418 N N . THR A 1 189 ? -2.163 -12.142 10.425 1.00 85.94 189 THR A N 1
ATOM 1419 C CA . THR A 1 189 ? -1.399 -11.535 9.319 1.00 85.94 189 THR A CA 1
ATOM 1420 C C . THR A 1 189 ? -0.540 -10.358 9.784 1.00 85.94 189 THR A C 1
ATOM 1422 O O . THR A 1 189 ? 0.394 -9.951 9.100 1.00 85.94 189 THR A O 1
ATOM 1425 N N . GLY A 1 190 ? -0.800 -9.835 10.985 1.00 86.81 190 GLY A N 1
ATOM 1426 C CA . GLY A 1 190 ? 0.023 -8.811 11.621 1.00 86.81 190 GLY A CA 1
ATOM 1427 C C . GLY A 1 190 ? -0.587 -8.293 12.920 1.00 86.81 190 GLY A C 1
ATOM 1428 O O . GLY A 1 190 ? -1.484 -8.913 13.491 1.00 86.81 190 GLY A O 1
ATOM 1429 N N . SER A 1 191 ? -0.073 -7.170 13.416 1.00 89.38 191 SER A N 1
ATOM 1430 C CA . SER A 1 191 ? -0.538 -6.544 14.658 1.00 89.38 191 SER A CA 1
ATOM 1431 C C . SER A 1 191 ? -0.209 -5.060 14.718 1.00 89.38 191 SER A C 1
ATOM 1433 O O . SER A 1 191 ? 0.693 -4.596 14.021 1.00 89.38 191 SER A O 1
ATOM 1435 N N . GLY A 1 192 ? -0.873 -4.342 15.618 1.00 87.81 192 GLY A N 1
ATOM 1436 C CA . GLY A 1 192 ? -0.506 -2.988 16.011 1.00 87.81 192 GLY A CA 1
ATOM 1437 C C . GLY A 1 192 ? -0.640 -2.780 17.515 1.00 87.81 192 GLY A C 1
ATOM 1438 O O . GLY A 1 192 ? -1.288 -3.556 18.216 1.00 87.81 192 GLY A O 1
ATOM 1439 N N . ILE A 1 193 ? 0.035 -1.742 18.006 1.00 88.81 193 ILE A N 1
ATOM 1440 C CA . ILE A 1 193 ? 0.042 -1.350 19.415 1.00 88.81 193 ILE A CA 1
ATOM 1441 C C . ILE A 1 193 ? -0.045 0.175 19.490 1.00 88.81 193 ILE A C 1
ATOM 1443 O O . ILE A 1 193 ? 0.585 0.880 18.696 1.00 88.81 193 ILE A O 1
ATOM 1447 N N . ARG A 1 194 ? -0.791 0.695 20.467 1.00 88.25 194 ARG A N 1
ATOM 1448 C CA . ARG A 1 194 ? -0.755 2.104 20.873 1.00 88.25 194 ARG A CA 1
ATOM 1449 C C . ARG A 1 194 ? -0.610 2.207 22.387 1.00 88.25 194 ARG A C 1
ATOM 1451 O O . ARG A 1 194 ? -1.261 1.480 23.132 1.00 88.25 194 ARG A O 1
ATOM 1458 N N . GLN A 1 195 ? 0.256 3.114 22.819 1.00 88.50 195 GLN A N 1
ATOM 1459 C CA . GLN A 1 195 ? 0.493 3.417 24.227 1.00 88.50 195 GLN A CA 1
ATOM 1460 C C . GLN A 1 195 ? -0.162 4.748 24.5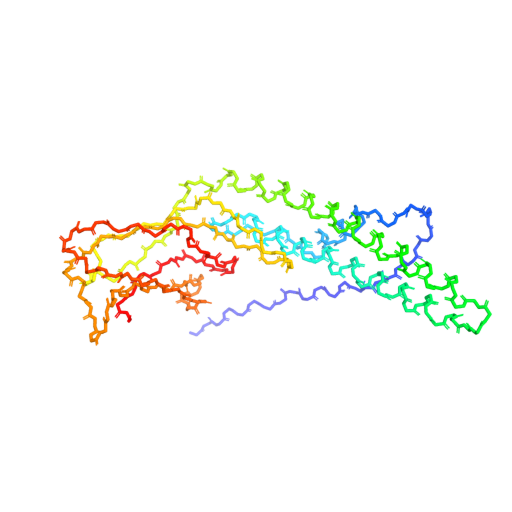89 1.00 88.50 195 GLN A C 1
ATOM 1462 O O . GLN A 1 195 ? -0.168 5.679 23.782 1.00 88.50 195 GLN A O 1
ATOM 1467 N N . PHE A 1 196 ? -0.706 4.813 25.799 1.00 87.12 196 PHE A N 1
ATOM 1468 C CA . PHE A 1 196 ? -1.376 5.982 26.352 1.00 87.12 196 PHE A CA 1
ATOM 1469 C C . PHE A 1 196 ? -0.799 6.337 27.712 1.00 87.12 196 PHE A C 1
ATOM 1471 O O . PHE A 1 196 ? -0.531 5.455 28.519 1.00 87.12 196 PHE A O 1
ATOM 1478 N N . ASP A 1 197 ? -0.674 7.628 27.995 1.00 85.88 197 ASP A N 1
ATOM 1479 C CA . ASP A 1 197 ? -0.091 8.130 29.246 1.00 85.88 197 ASP A CA 1
ATOM 1480 C C . ASP A 1 197 ? -1.053 8.029 30.442 1.00 85.88 197 ASP A C 1
ATOM 1482 O O . ASP A 1 197 ? -0.669 8.286 31.583 1.00 85.88 197 ASP A O 1
ATOM 1486 N N . THR A 1 198 ? -2.312 7.666 30.191 1.00 84.31 198 THR A N 1
ATOM 1487 C CA . THR A 1 198 ? -3.380 7.605 31.190 1.00 84.31 198 THR A CA 1
ATOM 1488 C C . THR A 1 198 ? -4.025 6.218 31.240 1.00 84.31 198 THR A C 1
ATOM 1490 O O . THR A 1 198 ? -4.112 5.539 30.212 1.00 84.31 198 THR A O 1
ATOM 1493 N N . PRO A 1 199 ? -4.476 5.762 32.424 1.00 86.81 199 PRO A N 1
ATOM 1494 C CA . PRO A 1 199 ? -5.345 4.593 32.537 1.00 86.81 199 PRO A CA 1
ATOM 1495 C C . PRO A 1 199 ? -6.719 4.873 31.925 1.00 86.81 199 PRO A C 1
ATOM 1497 O O . PRO A 1 199 ? -7.092 6.034 31.758 1.00 86.81 199 PRO A O 1
ATOM 1500 N N . PHE A 1 200 ? -7.463 3.802 31.649 1.00 89.56 200 PHE A N 1
ATOM 1501 C CA . PHE A 1 200 ? -8.859 3.888 31.222 1.00 89.56 200 PHE A CA 1
ATOM 1502 C C . PHE A 1 200 ? -9.778 3.313 32.288 1.00 89.56 200 PHE A C 1
ATOM 1504 O O . PHE A 1 200 ? -9.533 2.217 32.809 1.00 89.56 200 PHE A O 1
ATOM 1511 N N . GLU A 1 201 ? -10.840 4.041 32.604 1.00 90.50 201 GLU A N 1
ATOM 1512 C CA . GLU A 1 201 ? -11.865 3.574 33.527 1.00 90.50 201 GLU A CA 1
ATOM 1513 C C . GLU A 1 201 ? -12.824 2.593 32.846 1.00 90.50 201 GLU A C 1
ATOM 1515 O O . GLU A 1 201 ? -13.004 2.575 31.628 1.00 90.50 201 GLU A O 1
ATOM 1520 N N . SER A 1 202 ? -13.465 1.743 33.648 1.00 91.38 202 SER A N 1
ATOM 1521 C CA . SER A 1 202 ? -14.478 0.826 33.124 1.00 91.38 202 SER A CA 1
ATOM 1522 C C . SER A 1 202 ? -15.628 1.610 32.483 1.00 91.38 202 SER A C 1
ATOM 1524 O O . SER A 1 202 ? -16.201 2.499 33.108 1.00 91.38 202 SER A O 1
ATOM 1526 N N . GLY A 1 203 ? -16.009 1.234 31.263 1.00 91.69 203 GLY A N 1
ATOM 1527 C CA . GLY A 1 203 ? -17.038 1.915 30.476 1.00 91.69 203 GLY A CA 1
ATOM 1528 C C . GLY A 1 203 ? -16.538 3.127 29.684 1.00 91.69 203 GLY A C 1
ATOM 1529 O O . GLY A 1 203 ? -17.325 3.711 28.944 1.00 91.69 203 GLY A O 1
ATOM 1530 N N . GLU A 1 204 ? -15.261 3.498 29.800 1.00 92.88 204 GLU A N 1
ATOM 1531 C CA . GLU A 1 204 ? -14.669 4.569 28.999 1.00 92.88 204 GLU A CA 1
ATOM 1532 C C . GLU A 1 204 ? -14.515 4.129 27.537 1.00 92.88 204 GLU A C 1
ATOM 1534 O O . GLU A 1 204 ? -13.979 3.052 27.258 1.00 92.88 204 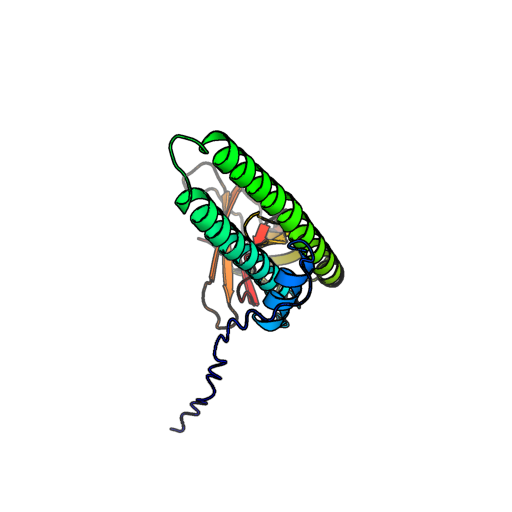GLU A O 1
ATOM 1539 N N . GLU A 1 205 ? -14.996 4.958 26.603 1.00 93.81 205 GLU A N 1
ATOM 1540 C CA . GLU A 1 205 ? -14.750 4.784 25.171 1.00 93.81 205 GLU A CA 1
ATOM 1541 C C . GLU A 1 205 ? -13.463 5.506 24.772 1.00 93.81 205 GLU A C 1
ATOM 1543 O O . GLU A 1 205 ? -13.318 6.714 24.962 1.00 93.81 205 GLU A O 1
ATOM 1548 N N . VAL A 1 206 ? -12.558 4.767 24.142 1.00 91.50 206 VAL A N 1
ATOM 1549 C CA . VAL A 1 206 ? -11.275 5.267 23.660 1.00 91.50 206 VAL A CA 1
ATOM 1550 C C . VAL A 1 206 ? -11.251 5.188 22.144 1.00 91.50 206 VAL A C 1
ATOM 1552 O O . VAL A 1 206 ? -11.589 4.161 21.554 1.00 91.50 206 VAL A O 1
ATOM 1555 N N . LYS A 1 207 ? -10.814 6.275 21.507 1.00 92.81 207 LYS A N 1
ATOM 1556 C CA . LYS A 1 207 ? -10.689 6.371 20.050 1.00 92.81 207 LYS A CA 1
ATOM 1557 C C . LYS A 1 207 ? -9.248 6.168 19.605 1.00 92.81 207 LYS A C 1
ATOM 1559 O O . LYS A 1 207 ? -8.301 6.697 20.186 1.00 92.81 207 LYS A O 1
ATOM 1564 N N . LEU A 1 208 ? -9.103 5.408 18.533 1.00 90.06 208 LEU A N 1
ATOM 1565 C CA . LEU A 1 208 ? -7.861 5.110 17.847 1.00 90.06 208 LEU A CA 1
ATOM 1566 C C . LEU A 1 208 ? -7.961 5.640 16.422 1.00 90.06 208 LEU A C 1
ATOM 1568 O O . LEU A 1 208 ? -8.361 4.933 15.497 1.00 90.06 208 LEU A O 1
ATOM 1572 N N . ASP A 1 209 ? -7.593 6.905 16.256 1.00 87.12 209 ASP A N 1
ATOM 1573 C CA . ASP A 1 209 ? -7.617 7.525 14.938 1.00 87.12 209 ASP A CA 1
ATOM 1574 C C . ASP A 1 209 ? -6.453 7.036 14.074 1.00 87.12 209 ASP A C 1
ATOM 1576 O O . ASP A 1 209 ? -5.323 6.863 14.558 1.00 87.12 209 ASP A O 1
ATOM 1580 N N . SER A 1 210 ? -6.744 6.872 12.782 1.00 84.25 210 SER A N 1
ATOM 1581 C CA . SER A 1 210 ? -5.770 6.603 11.719 1.00 84.25 210 SER A CA 1
ATOM 1582 C C . SER A 1 210 ? -4.902 5.366 11.955 1.00 84.25 210 SER A C 1
ATOM 1584 O O . SER A 1 210 ? -3.675 5.423 11.844 1.00 84.25 210 SER A O 1
ATOM 1586 N N . ILE A 1 211 ? -5.525 4.233 12.282 1.00 86.75 211 ILE A N 1
ATOM 1587 C CA . ILE A 1 211 ? -4.823 2.955 12.248 1.00 86.75 211 ILE A CA 1
ATOM 1588 C C . ILE A 1 211 ? -4.630 2.526 10.792 1.00 86.75 211 ILE A C 1
ATOM 1590 O O . ILE A 1 211 ? -5.572 2.489 10.001 1.00 86.75 211 ILE A O 1
ATOM 1594 N N . THR A 1 212 ? -3.389 2.186 10.467 1.00 84.56 212 THR A N 1
ATOM 1595 C CA . THR A 1 212 ? -2.982 1.643 9.176 1.00 84.56 212 THR A CA 1
ATOM 1596 C C . THR A 1 212 ? -3.226 0.139 9.151 1.00 84.56 212 THR A C 1
ATOM 1598 O O . THR A 1 212 ? -2.644 -0.597 9.949 1.00 84.56 212 THR A O 1
ATOM 1601 N N . VAL A 1 213 ? -4.074 -0.305 8.233 1.00 79.38 213 VAL A N 1
ATOM 1602 C CA . VAL A 1 213 ? -4.435 -1.705 8.023 1.00 79.38 213 VAL A CA 1
ATOM 1603 C C . VAL A 1 213 ? -3.806 -2.166 6.707 1.00 79.38 213 VAL A C 1
ATOM 1605 O O . VAL A 1 213 ? -4.061 -1.524 5.680 1.00 79.38 213 VAL A O 1
ATOM 1608 N N . PRO A 1 214 ? -2.970 -3.223 6.717 1.00 73.38 214 PRO A N 1
ATOM 1609 C CA . PRO A 1 214 ? -2.375 -3.722 5.488 1.00 73.38 214 PRO A CA 1
ATOM 1610 C C . PRO A 1 214 ? -3.464 -4.295 4.578 1.00 73.38 214 PRO A C 1
ATOM 1612 O O . PRO A 1 214 ? -4.473 -4.829 5.034 1.00 73.38 214 PRO A O 1
ATOM 1615 N N . ASP A 1 215 ? -3.260 -4.177 3.278 1.00 65.06 215 ASP A N 1
ATOM 1616 C CA . ASP A 1 215 ? -4.203 -4.541 2.221 1.00 65.06 215 ASP A CA 1
ATOM 1617 C C . ASP A 1 215 ? -4.253 -6.055 1.917 1.00 65.06 215 ASP A C 1
ATOM 1619 O O . ASP A 1 215 ? -4.867 -6.462 0.931 1.00 65.06 215 ASP A O 1
ATOM 1623 N N . ILE A 1 216 ? -3.662 -6.905 2.771 1.00 64.19 216 ILE A N 1
ATOM 1624 C CA . ILE A 1 216 ? -3.563 -8.358 2.553 1.00 64.19 216 ILE A CA 1
ATOM 1625 C C . ILE A 1 216 ? -4.543 -9.178 3.405 1.00 64.19 216 ILE A C 1
ATOM 1627 O O . ILE A 1 216 ? -4.405 -9.270 4.622 1.00 64.19 216 ILE A O 1
ATOM 1631 N N . ASP A 1 217 ? -5.514 -9.808 2.737 1.00 66.38 217 ASP A N 1
ATOM 1632 C CA . ASP A 1 217 ? -6.401 -10.887 3.215 1.00 66.38 217 ASP A CA 1
ATOM 1633 C C . ASP A 1 217 ? -7.133 -10.671 4.550 1.00 66.38 217 ASP A C 1
ATOM 1635 O O . ASP A 1 217 ? -7.693 -11.616 5.114 1.00 66.38 217 ASP A O 1
ATOM 1639 N N . ILE A 1 218 ? -7.175 -9.444 5.072 1.00 80.31 218 ILE A N 1
ATOM 1640 C CA . ILE A 1 218 ? -7.803 -9.164 6.363 1.00 80.31 218 ILE A CA 1
ATOM 1641 C C . ILE A 1 218 ? -9.303 -9.430 6.287 1.00 80.31 218 ILE A C 1
ATOM 1643 O O . ILE A 1 218 ? -10.015 -8.915 5.428 1.00 80.31 218 ILE A O 1
ATOM 1647 N N . SER A 1 219 ? -9.789 -10.196 7.259 1.00 85.12 219 SER A N 1
ATOM 1648 C CA . SER A 1 219 ? -11.205 -10.479 7.480 1.00 85.12 219 SER A CA 1
ATOM 1649 C C . SER A 1 219 ? -11.761 -9.770 8.716 1.00 85.12 219 SER A C 1
ATOM 1651 O O . SER A 1 219 ? -12.948 -9.440 8.751 1.00 85.12 219 SER A O 1
ATOM 1653 N N . LYS A 1 220 ? -10.919 -9.515 9.727 1.00 90.38 220 LYS A N 1
ATOM 1654 C CA . LYS A 1 220 ? -11.302 -8.815 10.961 1.00 90.38 220 LYS A CA 1
ATOM 1655 C C . LYS A 1 220 ? -10.101 -8.240 11.712 1.00 90.38 220 LYS A C 1
ATOM 1657 O O . LYS A 1 220 ? -8.954 -8.643 11.507 1.00 90.38 220 LYS A O 1
ATOM 1662 N N . ILE A 1 221 ? -10.402 -7.341 12.643 1.00 91.06 221 ILE A N 1
ATOM 1663 C CA . ILE A 1 221 ? -9.466 -6.803 13.636 1.00 91.06 221 ILE A CA 1
ATOM 1664 C C . ILE A 1 221 ? -9.802 -7.430 14.986 1.00 91.06 221 ILE A C 1
ATOM 1666 O O . ILE A 1 221 ? -10.965 -7.451 15.379 1.00 91.06 221 ILE A O 1
ATOM 1670 N N . SER A 1 222 ? -8.808 -7.926 15.717 1.00 91.38 222 SER A N 1
ATOM 1671 C CA . SER A 1 222 ? -9.024 -8.460 17.063 1.00 91.38 222 SER A CA 1
ATOM 1672 C C . SER A 1 222 ? -8.274 -7.637 18.100 1.00 91.38 222 SER A C 1
ATOM 1674 O O . SER A 1 222 ? -7.054 -7.556 18.027 1.00 91.38 222 SER A O 1
ATOM 1676 N N . PHE A 1 223 ? -8.989 -7.014 19.041 1.00 89.44 223 PHE A N 1
ATOM 1677 C CA . PHE A 1 223 ? -8.370 -6.285 20.156 1.00 89.44 223 PHE A CA 1
ATOM 1678 C C . PHE A 1 223 ? -7.977 -7.256 21.267 1.00 89.44 223 PHE A C 1
ATOM 1680 O O . PHE A 1 223 ? -8.807 -8.059 21.698 1.00 89.44 223 PHE A O 1
ATOM 1687 N N . THR A 1 224 ? -6.735 -7.161 21.739 1.00 84.50 224 THR A N 1
ATOM 1688 C CA . THR A 1 224 ? -6.110 -8.138 22.644 1.00 84.50 224 THR A CA 1
ATOM 1689 C C . THR A 1 224 ? -5.584 -7.508 23.933 1.00 84.50 224 THR A C 1
ATOM 1691 O O . THR A 1 224 ? -5.300 -6.316 23.980 1.00 84.50 224 THR A O 1
ATOM 1694 N N . ASP A 1 225 ? -5.456 -8.328 24.979 1.00 73.94 225 ASP A N 1
ATOM 1695 C CA . ASP A 1 225 ? -4.887 -7.983 26.295 1.00 73.94 225 ASP A CA 1
ATOM 1696 C C . ASP A 1 225 ? -3.423 -8.461 26.397 1.00 73.94 225 ASP A C 1
ATOM 1698 O O . ASP A 1 225 ? -3.065 -9.159 27.344 1.00 73.94 225 ASP A O 1
ATOM 1702 N N . ASP A 1 226 ? -2.613 -8.159 25.370 1.00 63.25 226 ASP A N 1
ATOM 1703 C CA . ASP A 1 226 ? -1.177 -8.513 25.315 1.00 63.25 226 ASP A CA 1
ATOM 1704 C C . ASP A 1 226 ? -0.285 -7.481 26.030 1.00 63.25 226 ASP A C 1
ATOM 1706 O O . ASP A 1 226 ? -0.386 -6.268 25.699 1.00 63.25 226 ASP A O 1
#

Secondary structure (DSSP, 8-state):
----------------------------HHHHHHHHHHHS----BTTTBTHHHHHHHHHHHHHHHHHHHHHHHHHHHTT--TTTHHHHHHHHHHHHHHHHHHHHHHHHHHHHHHHHHHHTTTTPEEPEEE-TTTEEEEEEEEEEEEPPSSS--EEEEEEEEEESS-B---SSS-EEEEEEEEETTS-EEEEEEEEESS-B-TT-EEEEEEEEE-SSSEEEEEEE--

pLDDT: mean 81.69, std 19.51, range [27.48, 96.38]

Sequence (226 aa):
MRRNVIIMTVLAAALGLAACNGGKDAASGSNYISEAEQQVALEQHPLFGEVPSLQKRQAKALDLLDDALDAERDAVRAKADNDNYEEVTAKVKELDAEQEATAKEIEQYFTTKIDEAMKGLTGKEIPVEPDAKTYSAAKATIVGYKHAGGGNGNIVVNASFTAARQLKTLGSKYTQVSWNWIGASGERTGSGIRQFDTPFESGEEVKLDSITVPDIDISKISFTDD

Radius of gyration: 24.31 Å; chains: 1; bounding box: 54×54×71 Å

Foldseek 3Di:
DDDDDDDDDDPPPPPPPPPDDDDPPDPALVVLLVVLPVVQDQDQFPQQGRLLSLLSSLLSSLVVLCVVLVVVLVVLVVPDDPVCPVVSVVVNVVSVVSSVVSNVVSCVVSVVVNVVSLVVQFQDWAAEAEPVQFFVDKTKTFHAWADDPNRWIWTWIKMKTATQAKQDDDVDQWRKKKKFFAAPVRDTPGIDMDTHRDIDHHRDMDMDGTDTHGPPRGRYMYIDPD